Protein AF-A0A949XXA5-F1 (afdb_monomer_lite)

Structure (mmCIF, N/CA/C/O backbone):
data_AF-A0A949XXA5-F1
#
_entry.id   AF-A0A949XXA5-F1
#
loop_
_atom_site.group_PDB
_atom_site.id
_atom_site.type_symbol
_atom_site.label_atom_id
_atom_site.label_alt_id
_atom_site.label_comp_id
_atom_site.label_asym_id
_atom_site.label_entity_id
_atom_site.label_seq_id
_atom_site.pdbx_PDB_ins_code
_atom_site.Cartn_x
_atom_site.Cartn_y
_atom_site.Cartn_z
_atom_site.occupancy
_atom_site.B_iso_or_equiv
_atom_site.auth_seq_id
_atom_site.auth_comp_id
_atom_site.auth_asym_id
_atom_site.auth_atom_id
_atom_site.pdbx_PDB_model_num
ATOM 1 N N . MET A 1 1 ? 1.323 -79.567 -10.092 1.00 37.69 1 MET A N 1
ATOM 2 C CA . MET A 1 1 ? 2.453 -79.121 -10.940 1.00 37.69 1 MET A CA 1
ATOM 3 C C . MET A 1 1 ? 1.909 -78.049 -11.880 1.00 37.69 1 MET A C 1
ATOM 5 O O . MET A 1 1 ? 0.849 -78.269 -12.444 1.00 37.69 1 MET A O 1
ATOM 9 N N . ALA A 1 2 ? 2.522 -76.863 -11.880 1.00 40.25 2 ALA A N 1
ATOM 10 C CA . ALA A 1 2 ? 1.937 -75.552 -12.213 1.00 40.25 2 ALA A CA 1
ATOM 11 C C . ALA A 1 2 ? 1.087 -75.448 -13.509 1.00 40.25 2 ALA A C 1
ATOM 13 O O . ALA A 1 2 ? 1.455 -76.047 -14.522 1.00 40.25 2 ALA A O 1
ATOM 14 N N . PRO A 1 3 ? 0.003 -74.639 -13.524 1.00 45.22 3 PRO A N 1
ATOM 15 C CA . PRO A 1 3 ? -0.732 -74.326 -14.746 1.00 45.22 3 PRO A CA 1
ATOM 16 C C . PRO A 1 3 ? 0.009 -73.278 -15.595 1.00 45.22 3 PRO A C 1
ATOM 18 O O . PRO A 1 3 ? 0.574 -72.310 -15.087 1.00 45.22 3 PRO A O 1
ATOM 21 N N . ARG A 1 4 ? 0.006 -73.497 -16.913 1.00 43.53 4 ARG A N 1
ATOM 22 C CA . ARG A 1 4 ? 0.594 -72.619 -17.936 1.00 43.53 4 ARG A CA 1
ATOM 23 C C . ARG A 1 4 ? -0.261 -71.354 -18.147 1.00 43.53 4 ARG A C 1
ATOM 25 O O . ARG A 1 4 ? -1.485 -71.467 -18.132 1.00 43.53 4 ARG A O 1
ATOM 32 N N . PRO A 1 5 ? 0.344 -70.181 -18.413 1.00 44.66 5 PRO A N 1
ATOM 33 C CA . PRO A 1 5 ? -0.388 -68.938 -18.650 1.00 44.66 5 PRO A CA 1
ATOM 34 C C . PRO A 1 5 ? -0.985 -68.866 -20.065 1.00 44.66 5 PRO A C 1
ATOM 36 O O . PRO A 1 5 ? -0.322 -69.172 -21.061 1.00 44.66 5 PRO A O 1
ATOM 39 N N . GLY A 1 6 ? -2.245 -68.428 -20.139 1.00 39.22 6 GLY A N 1
ATOM 40 C CA . GLY A 1 6 ? -2.950 -68.095 -21.376 1.00 39.22 6 GLY A CA 1
ATOM 41 C C . GLY A 1 6 ? -2.380 -66.835 -22.033 1.00 39.22 6 GLY A C 1
ATOM 42 O O . GLY A 1 6 ? -2.044 -65.862 -21.362 1.00 39.22 6 GLY A O 1
ATOM 43 N N . ARG A 1 7 ? -2.253 -66.863 -23.362 1.00 38.94 7 ARG A N 1
ATOM 44 C CA . ARG A 1 7 ? -1.812 -65.727 -24.177 1.00 38.94 7 ARG A CA 1
ATOM 45 C C . ARG A 1 7 ? -3.022 -64.863 -24.547 1.00 38.94 7 ARG A C 1
ATOM 47 O O . ARG A 1 7 ? -3.914 -65.340 -25.242 1.00 38.94 7 ARG A O 1
ATOM 54 N N . CYS A 1 8 ? -3.018 -63.598 -24.129 1.00 35.81 8 CYS A N 1
ATOM 55 C CA . CYS A 1 8 ? -3.873 -62.551 -24.690 1.00 35.81 8 CYS A CA 1
ATOM 56 C C . CYS A 1 8 ? -3.365 -62.177 -26.090 1.00 35.81 8 CYS A C 1
ATOM 58 O O . CYS A 1 8 ? -2.207 -61.791 -26.247 1.00 35.81 8 CYS A O 1
ATOM 60 N N . ALA A 1 9 ? -4.220 -62.287 -27.106 1.00 37.62 9 ALA A N 1
ATOM 61 C CA . ALA A 1 9 ? -3.950 -61.759 -28.438 1.00 37.62 9 ALA A CA 1
ATOM 62 C C . ALA A 1 9 ? -4.297 -60.261 -28.472 1.00 37.62 9 ALA A C 1
ATOM 64 O O . ALA A 1 9 ? -5.441 -59.875 -28.239 1.00 37.62 9 ALA A O 1
ATOM 65 N N . ALA A 1 10 ? -3.299 -59.424 -28.755 1.00 36.69 10 ALA A N 1
ATOM 66 C CA . ALA A 1 10 ? -3.464 -58.000 -29.007 1.00 36.69 10 ALA A CA 1
ATOM 67 C C . ALA A 1 10 ? -4.079 -57.788 -30.402 1.00 36.69 10 ALA A C 1
ATOM 69 O O . ALA A 1 10 ? -3.448 -58.073 -31.420 1.00 36.69 10 ALA A O 1
ATOM 70 N N . GLY A 1 11 ? -5.315 -57.292 -30.453 1.00 32.59 11 GLY A N 1
ATOM 71 C CA . GLY A 1 11 ? -5.937 -56.806 -31.682 1.00 32.59 11 GLY A CA 1
ATOM 72 C C . GLY A 1 11 ? -5.532 -55.356 -31.935 1.00 32.59 11 GLY A C 1
ATOM 73 O O . GLY A 1 11 ? -6.043 -54.450 -31.285 1.00 32.59 11 GLY A O 1
ATOM 74 N N . ALA A 1 12 ? -4.620 -55.127 -32.879 1.00 40.88 12 ALA A N 1
ATOM 75 C CA . ALA A 1 12 ? -4.320 -53.792 -33.384 1.00 40.88 12 ALA A CA 1
ATOM 76 C C . ALA A 1 12 ? -5.498 -53.294 -34.241 1.00 40.88 12 ALA A C 1
ATOM 78 O O . ALA A 1 12 ? -5.690 -53.738 -35.376 1.00 40.88 12 ALA A O 1
ATOM 79 N N . ALA A 1 13 ? -6.305 -52.382 -33.696 1.00 44.91 13 ALA A N 1
ATOM 80 C CA . ALA A 1 13 ? -7.345 -51.694 -34.450 1.00 44.91 13 ALA A CA 1
ATOM 81 C C . ALA A 1 13 ? -6.698 -50.692 -35.421 1.00 44.91 13 ALA A C 1
ATOM 83 O O . ALA A 1 13 ? -5.997 -49.767 -35.015 1.00 44.91 13 ALA A O 1
ATOM 84 N N . ARG A 1 14 ? -6.920 -50.887 -36.723 1.00 45.50 14 ARG A N 1
ATOM 85 C CA . ARG A 1 14 ? -6.467 -49.970 -37.776 1.00 45.50 14 ARG A CA 1
ATOM 86 C C . ARG A 1 14 ? -7.360 -48.726 -37.765 1.00 45.50 14 ARG A C 1
ATOM 88 O O . ARG A 1 14 ? -8.529 -48.817 -38.134 1.00 45.50 14 ARG A O 1
ATOM 95 N N . LEU A 1 15 ? -6.827 -47.573 -37.355 1.00 44.59 15 LEU A N 1
ATOM 96 C CA . LEU A 1 15 ? -7.523 -46.294 -37.521 1.00 44.59 15 LEU A CA 1
ATOM 97 C C . LEU A 1 15 ? -7.546 -45.898 -39.006 1.00 44.59 15 LEU A C 1
ATOM 99 O O . LEU A 1 15 ? -6.521 -45.886 -39.685 1.00 44.59 15 LEU A O 1
ATOM 103 N N . SER A 1 16 ? -8.738 -45.577 -39.505 1.00 47.75 16 SER A N 1
ATOM 104 C CA . SER A 1 16 ? -8.969 -45.067 -40.857 1.00 47.75 16 SER A CA 1
ATOM 105 C C . SER A 1 16 ? -8.421 -43.643 -41.005 1.00 47.75 16 SER A C 1
ATOM 107 O O . SER A 1 16 ? -8.601 -42.806 -40.122 1.00 47.75 16 SER A O 1
ATOM 109 N N . ALA A 1 17 ? -7.806 -43.335 -42.152 1.00 48.84 17 ALA A N 1
ATOM 110 C CA . ALA A 1 17 ? -7.215 -42.025 -42.455 1.00 48.84 17 ALA A CA 1
ATOM 111 C C . ALA A 1 17 ? -8.211 -40.849 -42.346 1.00 48.84 17 ALA A C 1
ATOM 113 O O . ALA A 1 17 ? -7.810 -39.709 -42.124 1.00 48.84 17 ALA A O 1
ATOM 114 N N . LYS A 1 18 ? -9.520 -41.123 -42.442 1.00 39.78 18 LYS A N 1
ATOM 115 C CA . LYS A 1 18 ? -10.576 -40.110 -42.297 1.00 39.78 18 LYS A CA 1
ATOM 116 C C . LYS A 1 18 ? -10.778 -39.650 -40.847 1.00 39.78 18 LYS A C 1
ATOM 118 O O . LYS A 1 18 ? -11.188 -38.516 -40.631 1.00 39.78 18 LYS A O 1
ATOM 123 N N . THR A 1 19 ? -10.452 -40.486 -39.859 1.00 43.41 19 THR A N 1
ATOM 124 C CA . THR A 1 19 ? -10.575 -40.147 -38.431 1.00 43.41 19 THR A CA 1
ATOM 125 C C . THR A 1 19 ? -9.374 -39.344 -37.919 1.00 43.41 19 THR A C 1
ATOM 127 O O . THR A 1 19 ? -9.519 -38.562 -36.986 1.00 43.41 19 THR A O 1
ATOM 130 N N . ALA A 1 20 ? -8.205 -39.471 -38.559 1.00 41.88 20 ALA A N 1
ATOM 131 C CA . ALA A 1 20 ? -7.006 -38.703 -38.210 1.00 41.88 20 ALA A CA 1
ATOM 132 C C . ALA A 1 20 ? -7.129 -37.210 -38.578 1.00 41.88 20 ALA A C 1
ATOM 134 O O . ALA A 1 20 ? -6.687 -36.346 -37.823 1.00 41.88 20 ALA A O 1
ATOM 135 N N . ALA A 1 21 ? -7.786 -36.896 -39.699 1.00 43.03 21 ALA A N 1
ATOM 136 C CA . ALA A 1 21 ? -7.970 -35.515 -40.150 1.00 43.03 21 ALA A CA 1
ATOM 137 C C . ALA A 1 21 ? -8.904 -34.702 -39.232 1.00 43.03 21 ALA A C 1
ATOM 139 O O . ALA A 1 21 ? -8.662 -33.520 -39.005 1.00 43.03 21 ALA A O 1
ATOM 140 N N . ALA A 1 22 ? -9.932 -35.333 -38.654 1.00 41.72 22 ALA A N 1
ATOM 141 C CA . ALA A 1 22 ? -10.870 -34.663 -37.750 1.00 41.72 22 ALA A CA 1
ATOM 142 C C . ALA A 1 22 ? -10.249 -34.323 -36.380 1.00 41.72 22 ALA A C 1
ATOM 144 O O . ALA A 1 22 ? -10.584 -33.297 -35.795 1.00 41.72 22 ALA A O 1
ATOM 145 N N . VAL A 1 23 ? -9.306 -35.137 -35.891 1.00 47.03 23 VAL A N 1
ATOM 146 C CA . VAL A 1 23 ? -8.589 -34.860 -34.633 1.00 47.03 23 VAL A CA 1
ATOM 147 C C . VAL A 1 23 ? -7.549 -33.750 -34.824 1.00 47.03 23 VAL A C 1
ATOM 149 O O . VAL A 1 23 ? -7.410 -32.889 -33.961 1.00 47.03 23 VAL A O 1
ATOM 152 N N . LEU A 1 24 ? -6.885 -33.695 -35.984 1.00 43.03 24 LEU A N 1
ATOM 153 C CA . LEU A 1 24 ? -5.942 -32.617 -36.309 1.00 43.03 24 LEU A CA 1
ATOM 154 C C . LEU A 1 24 ? -6.634 -31.261 -36.523 1.00 43.03 24 LEU A C 1
ATOM 156 O O . LEU A 1 24 ? -6.063 -30.233 -36.168 1.00 43.03 24 LEU A O 1
ATOM 160 N N . LEU A 1 25 ? -7.873 -31.242 -37.028 1.00 42.69 25 LEU A N 1
ATOM 161 C CA . LEU A 1 25 ? -8.637 -30.000 -37.193 1.00 42.69 25 LEU A CA 1
ATOM 162 C C . LEU A 1 25 ? -9.194 -29.453 -35.864 1.00 42.69 25 LEU A C 1
ATOM 164 O O . LEU A 1 25 ? -9.354 -28.244 -35.723 1.00 42.69 25 LEU A O 1
ATOM 168 N N . ALA A 1 26 ? -9.444 -30.318 -34.875 1.00 47.19 26 ALA A N 1
ATOM 169 C CA . ALA A 1 26 ? -9.893 -29.910 -33.539 1.00 47.19 26 ALA A CA 1
ATOM 170 C C . ALA A 1 26 ? -8.752 -29.363 -32.654 1.00 47.19 26 ALA A C 1
ATOM 172 O O . ALA A 1 26 ? -9.006 -28.591 -31.733 1.00 47.19 26 ALA A O 1
ATOM 173 N N . LEU A 1 27 ? -7.496 -29.709 -32.954 1.00 47.00 27 LEU A N 1
ATOM 174 C CA . LEU A 1 27 ? -6.304 -29.202 -32.257 1.00 47.00 27 LEU A CA 1
ATOM 175 C C . LEU A 1 27 ? -5.814 -27.836 -32.778 1.00 47.00 27 LEU A C 1
ATOM 177 O O . LEU A 1 27 ? -5.003 -27.192 -32.119 1.00 47.00 27 LEU A O 1
ATOM 181 N N . GLY A 1 28 ? -6.307 -27.368 -33.931 1.00 42.72 28 GLY A N 1
ATOM 182 C CA . GLY A 1 28 ? -5.837 -26.138 -34.586 1.00 42.72 28 GLY A CA 1
ATOM 183 C C . GLY A 1 28 ? -6.536 -24.833 -34.177 1.00 42.72 28 GLY A C 1
ATOM 184 O O . GLY A 1 28 ? -6.111 -23.768 -34.612 1.00 42.72 28 GLY A O 1
ATOM 185 N N . VAL A 1 29 ? -7.596 -24.880 -33.361 1.00 49.41 29 VAL A N 1
ATOM 186 C CA . VAL A 1 29 ? -8.433 -23.694 -33.056 1.00 49.41 29 VAL A CA 1
ATOM 187 C C . VAL A 1 29 ? -8.111 -23.059 -31.688 1.00 49.41 29 VAL A C 1
ATOM 189 O O . VAL A 1 29 ? -8.616 -21.991 -31.364 1.00 49.41 29 VAL A O 1
ATOM 192 N N . GLY A 1 30 ? -7.209 -23.647 -30.895 1.00 43.81 30 GLY A N 1
ATOM 193 C CA . GLY A 1 30 ? -6.858 -23.141 -29.556 1.00 43.81 30 GLY A CA 1
ATOM 194 C C . GLY A 1 30 ? -5.789 -22.039 -29.498 1.00 43.81 30 GLY A C 1
ATOM 195 O O . GLY A 1 30 ? -5.492 -21.556 -28.413 1.00 43.81 30 GLY A O 1
ATOM 196 N N . ALA A 1 31 ? -5.183 -21.641 -30.621 1.00 47.00 31 ALA A N 1
ATOM 197 C CA . ALA A 1 31 ? -3.979 -20.796 -30.624 1.00 47.00 31 ALA A CA 1
ATOM 198 C C . ALA A 1 31 ? -4.231 -19.288 -30.844 1.00 47.00 31 ALA A C 1
ATOM 200 O O . ALA A 1 31 ? -3.305 -18.568 -31.207 1.00 47.00 31 ALA A O 1
ATOM 201 N N . GLN A 1 32 ? -5.461 -18.791 -30.657 1.00 45.44 32 GLN A N 1
ATOM 202 C CA . GLN A 1 32 ? -5.798 -17.372 -30.885 1.00 45.44 32 GLN A CA 1
ATOM 203 C C . GLN A 1 32 ? -6.535 -16.692 -29.721 1.00 45.44 32 GLN A C 1
ATOM 205 O O . GLN A 1 32 ? -7.405 -15.852 -29.925 1.00 45.44 32 GLN A O 1
ATOM 210 N N . SER A 1 33 ? -6.159 -16.999 -28.482 1.00 44.16 33 SER A N 1
ATOM 211 C CA . SER A 1 33 ? -6.544 -16.195 -27.313 1.00 44.16 33 SER A CA 1
ATOM 212 C C .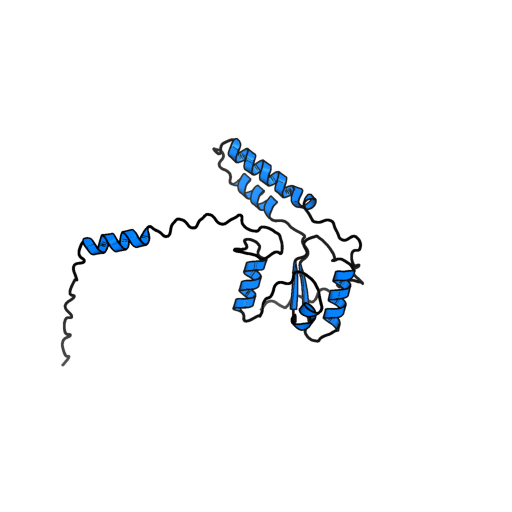 SER A 1 33 ? -5.293 -15.688 -26.596 1.00 44.16 33 SER A C 1
ATOM 214 O O . SER A 1 33 ? -4.992 -16.105 -25.485 1.00 44.16 33 SER A O 1
ATOM 216 N N . GLY A 1 34 ? -4.523 -14.842 -27.286 1.00 39.78 34 GLY A N 1
ATOM 217 C CA . GLY A 1 34 ? -3.304 -14.205 -26.768 1.00 39.78 34 GLY A CA 1
ATOM 218 C C . GLY A 1 34 ? -3.320 -12.674 -26.837 1.00 39.78 34 GLY A C 1
ATOM 219 O O . GLY A 1 34 ? -2.285 -12.049 -26.647 1.00 39.78 34 GLY A O 1
ATOM 220 N N . CYS A 1 35 ? -4.471 -12.056 -27.115 1.00 45.44 35 CYS A N 1
ATOM 221 C CA . CYS A 1 35 ? -4.672 -10.623 -26.900 1.00 45.44 35 CYS A CA 1
ATOM 222 C C . CYS A 1 35 ? -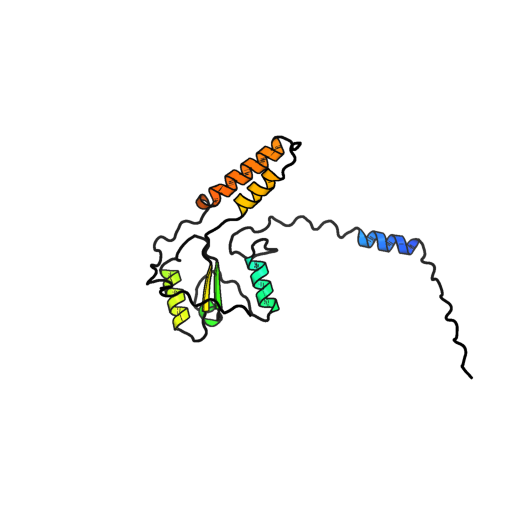5.370 -10.429 -25.555 1.00 45.44 35 CYS A C 1
ATOM 224 O O . CYS A 1 35 ? -6.580 -10.205 -25.510 1.00 45.44 35 CYS A O 1
ATOM 226 N N . SER A 1 36 ? -4.618 -10.533 -24.459 1.00 44.28 36 SER A N 1
ATOM 227 C CA . SER A 1 36 ? -5.098 -9.963 -23.202 1.00 44.28 36 SER A CA 1
ATOM 228 C C . SER A 1 36 ? -5.062 -8.436 -23.338 1.00 44.28 36 SER A C 1
ATOM 230 O O . SER A 1 36 ? -4.033 -7.892 -23.751 1.00 44.28 36 SER A O 1
ATOM 232 N N . PRO A 1 37 ? -6.165 -7.720 -23.049 1.00 40.66 37 PRO A N 1
ATOM 233 C CA . PRO A 1 37 ? -6.103 -6.275 -22.868 1.00 40.66 37 PRO A CA 1
ATOM 234 C C . PRO A 1 37 ? -5.088 -5.996 -21.755 1.00 40.66 37 PRO A C 1
ATOM 236 O O . PRO A 1 37 ? -5.011 -6.782 -20.812 1.00 40.66 37 PRO A O 1
ATOM 239 N N . GLY A 1 38 ? -4.278 -4.946 -21.934 1.00 43.28 38 GLY A N 1
ATOM 240 C CA . GLY A 1 38 ? -3.094 -4.630 -21.130 1.00 43.28 38 GLY A CA 1
ATOM 241 C C . GLY A 1 38 ? -3.201 -5.069 -19.673 1.00 43.28 38 GLY A C 1
ATOM 242 O O . GLY A 1 38 ? -4.198 -4.795 -19.007 1.00 43.28 38 GLY A O 1
ATOM 243 N N . VAL A 1 39 ? -2.181 -5.792 -19.213 1.00 39.16 39 VAL A N 1
ATOM 244 C CA . VAL A 1 39 ? -2.121 -6.288 -17.841 1.00 39.16 39 VAL A CA 1
ATOM 245 C C . VAL A 1 39 ? -2.309 -5.109 -16.890 1.00 39.16 39 VAL A C 1
ATOM 247 O O . VAL A 1 39 ? -1.623 -4.097 -17.003 1.00 39.16 39 VAL A O 1
ATOM 250 N N . GLU A 1 40 ? -3.264 -5.234 -15.975 1.00 41.00 40 GLU A N 1
ATOM 251 C CA . GLU A 1 40 ? -3.520 -4.238 -14.940 1.00 41.00 40 GLU A CA 1
ATOM 252 C C . GLU A 1 40 ? -2.300 -4.189 -14.012 1.00 41.00 40 GLU A C 1
ATOM 254 O O . GLU A 1 40 ? -2.103 -5.092 -13.202 1.00 41.00 40 GLU A O 1
ATOM 259 N N . THR A 1 41 ? -1.463 -3.160 -14.145 1.00 49.84 41 THR A N 1
ATOM 260 C CA . THR A 1 41 ? -0.239 -2.949 -13.348 1.00 49.84 41 THR A CA 1
ATOM 261 C C . THR A 1 41 ? -0.462 -2.017 -12.157 1.00 49.84 41 THR A C 1
ATOM 263 O O . THR A 1 41 ? 0.482 -1.699 -11.433 1.00 49.84 41 THR A O 1
ATOM 266 N N . THR A 1 42 ? -1.703 -1.571 -11.909 1.00 53.06 42 THR A N 1
ATOM 267 C CA . THR A 1 42 ? -1.982 -0.680 -10.778 1.00 53.06 42 THR A CA 1
ATOM 268 C C . THR A 1 42 ? -1.652 -1.371 -9.459 1.00 53.06 42 THR A C 1
ATOM 270 O O . THR A 1 42 ? -2.332 -2.305 -9.020 1.00 53.06 42 THR A O 1
ATOM 273 N N . TYR A 1 43 ? -0.619 -0.855 -8.794 1.00 55.88 43 TYR A N 1
ATOM 274 C CA . TYR A 1 43 ? -0.158 -1.331 -7.499 1.00 55.88 43 TYR A CA 1
ATOM 275 C C . TYR A 1 43 ? -1.314 -1.482 -6.501 1.00 55.88 43 TYR A C 1
ATOM 277 O O . TYR A 1 43 ? -2.119 -0.570 -6.296 1.00 55.88 43 TYR A O 1
ATOM 285 N N . GLY A 1 44 ? -1.394 -2.647 -5.857 1.00 52.88 44 GLY A N 1
ATOM 286 C CA . GLY A 1 44 ? -2.407 -2.925 -4.838 1.00 52.88 44 GLY A CA 1
ATOM 287 C C . GLY A 1 44 ? -3.822 -3.186 -5.373 1.00 52.88 44 GLY A C 1
ATOM 288 O O . GLY A 1 44 ? -4.715 -3.482 -4.578 1.00 52.88 44 GLY A O 1
ATOM 289 N N . PHE A 1 45 ? -4.051 -3.116 -6.687 1.00 48.22 45 PHE A N 1
ATOM 290 C CA . PHE A 1 45 ? -5.356 -3.365 -7.296 1.00 48.22 45 PHE A CA 1
ATOM 291 C C . PHE A 1 45 ? -5.478 -4.811 -7.793 1.00 48.22 45 PHE A C 1
ATOM 293 O O . PHE A 1 45 ? -4.503 -5.416 -8.228 1.00 48.22 45 PHE A O 1
ATOM 300 N N . SER A 1 46 ? -6.689 -5.372 -7.736 1.00 49.75 46 SER A N 1
ATOM 301 C CA . SER A 1 46 ? -6.998 -6.692 -8.298 1.00 49.75 46 SER A CA 1
ATOM 302 C C . SER A 1 46 ? -8.274 -6.634 -9.144 1.00 49.75 46 SER A C 1
ATOM 304 O O . SER A 1 46 ? -9.395 -6.672 -8.638 1.00 49.75 46 SER A O 1
ATOM 306 N N . ARG A 1 47 ? -8.100 -6.544 -10.465 1.00 42.78 47 ARG A N 1
ATOM 307 C CA . ARG A 1 47 ? -9.079 -6.957 -11.482 1.00 42.78 47 ARG A CA 1
ATOM 308 C C . ARG A 1 47 ? -8.299 -7.651 -12.603 1.00 42.78 47 ARG A C 1
ATOM 310 O O . ARG A 1 47 ? -7.444 -7.019 -13.205 1.00 42.78 47 ARG A O 1
ATOM 317 N N . GLY A 1 48 ? -8.606 -8.919 -12.885 1.00 46.25 48 GLY A N 1
ATOM 318 C CA . GLY A 1 48 ? -7.990 -9.690 -13.980 1.00 46.25 48 GLY A CA 1
ATOM 319 C C . GLY A 1 48 ? -6.803 -10.574 -13.574 1.00 46.25 48 GLY A C 1
ATOM 320 O O . GLY A 1 48 ? -6.542 -10.766 -12.385 1.00 46.25 48 GLY A O 1
ATOM 321 N N . GLU A 1 49 ? -6.117 -11.137 -14.579 1.00 39.44 49 GLU A N 1
ATOM 322 C CA . GLU A 1 49 ? -4.850 -11.873 -14.439 1.00 39.44 49 GLU A CA 1
ATOM 323 C C . GLU A 1 49 ? -3.764 -10.900 -13.971 1.00 39.44 49 GLU A C 1
ATOM 325 O O . GLU A 1 49 ? -3.101 -10.213 -14.743 1.00 39.44 49 GLU A O 1
ATOM 330 N N . SER A 1 50 ? -3.677 -10.758 -12.656 1.00 43.34 50 SER A N 1
ATOM 331 C CA . SER A 1 50 ? -2.824 -9.785 -12.000 1.00 43.34 50 SER A CA 1
ATOM 332 C C . SER A 1 50 ? -1.373 -10.260 -12.031 1.00 43.34 50 SER A C 1
ATOM 334 O O . SER A 1 50 ? -1.015 -11.175 -11.292 1.00 43.34 50 SER A O 1
ATOM 336 N N . ILE A 1 51 ? -0.523 -9.595 -12.820 1.00 49.28 51 ILE A N 1
ATOM 337 C CA . ILE A 1 51 ? 0.935 -9.631 -12.598 1.00 49.28 51 ILE A CA 1
ATOM 338 C C . ILE A 1 51 ? 1.289 -8.921 -11.272 1.00 49.28 51 ILE A C 1
ATOM 340 O O . ILE A 1 51 ? 2.359 -9.143 -10.712 1.00 49.28 51 ILE A O 1
ATOM 344 N N . ASN A 1 52 ? 0.360 -8.154 -10.681 1.00 61.38 52 ASN A N 1
ATOM 345 C CA . ASN A 1 52 ? 0.535 -7.599 -9.338 1.00 61.38 52 ASN A CA 1
ATOM 346 C C . ASN A 1 52 ? 0.346 -8.707 -8.290 1.00 61.38 52 ASN A C 1
ATOM 348 O O . ASN A 1 52 ? -0.689 -9.380 -8.247 1.00 61.38 52 ASN A O 1
ATOM 352 N N . GLY A 1 53 ? 1.327 -8.884 -7.403 1.00 67.38 53 GLY A N 1
ATOM 353 C CA . GLY A 1 53 ? 1.364 -9.978 -6.421 1.00 67.38 53 GLY A CA 1
ATOM 354 C C . GLY A 1 53 ? 0.162 -10.074 -5.464 1.00 67.38 53 GLY A C 1
ATOM 355 O O . GLY A 1 53 ? -0.022 -11.103 -4.817 1.00 67.38 53 GLY A O 1
ATOM 356 N N . THR A 1 54 ? -0.700 -9.056 -5.393 1.00 79.50 54 THR A N 1
ATOM 357 C CA . THR A 1 54 ? -1.902 -9.045 -4.542 1.00 79.50 54 THR A CA 1
ATOM 358 C C . THR A 1 54 ? -2.967 -10.050 -4.983 1.00 79.50 54 THR A C 1
ATOM 360 O O . THR A 1 54 ? -3.624 -10.647 -4.132 1.00 79.50 54 THR A O 1
ATOM 363 N N . GLY A 1 55 ? -3.124 -10.282 -6.291 1.00 80.94 55 GLY A N 1
ATOM 364 C CA . GLY A 1 55 ? -4.057 -11.281 -6.819 1.00 80.94 55 GLY A CA 1
ATOM 365 C C . GLY A 1 55 ? -3.626 -12.703 -6.460 1.00 80.94 55 GLY A C 1
ATOM 366 O O . GLY A 1 55 ? -4.408 -13.463 -5.891 1.00 80.94 55 GLY A O 1
ATOM 367 N N . ALA A 1 56 ? -2.352 -13.027 -6.702 1.00 85.06 56 ALA A N 1
ATOM 368 C CA . ALA A 1 56 ? -1.763 -14.307 -6.310 1.00 85.06 56 ALA A CA 1
ATOM 369 C C . ALA A 1 56 ? -1.830 -14.529 -4.789 1.00 85.06 56 ALA A C 1
ATOM 371 O O . ALA A 1 56 ? -2.160 -15.624 -4.334 1.00 85.06 56 ALA A O 1
ATOM 372 N N . PHE A 1 57 ? -1.588 -13.482 -3.995 1.00 87.12 57 PHE A N 1
ATOM 373 C CA . PHE A 1 57 ? -1.748 -13.525 -2.542 1.00 87.12 57 PHE A CA 1
ATOM 374 C C . PHE A 1 57 ? -3.198 -13.811 -2.118 1.00 87.12 57 PHE A C 1
ATOM 376 O O . PHE A 1 57 ? -3.432 -14.653 -1.252 1.00 87.12 57 PHE A O 1
ATOM 383 N N . ALA A 1 58 ? -4.187 -13.174 -2.752 1.00 89.88 58 ALA A N 1
ATOM 384 C CA . ALA A 1 58 ? -5.598 -13.437 -2.477 1.00 89.88 58 ALA A CA 1
ATOM 385 C C . ALA A 1 58 ? -5.993 -14.887 -2.807 1.00 89.88 58 ALA A C 1
ATOM 387 O O . ALA A 1 58 ? -6.671 -15.530 -2.005 1.00 89.88 58 ALA A O 1
ATOM 388 N N . GLU A 1 59 ? -5.537 -15.425 -3.941 1.00 90.25 59 GLU A N 1
ATOM 389 C CA . GLU A 1 59 ? -5.768 -16.829 -4.312 1.00 90.25 59 GLU A CA 1
ATOM 390 C C . GLU A 1 59 ? -5.110 -17.801 -3.331 1.00 90.25 59 GLU A C 1
ATOM 392 O O . GLU A 1 59 ? -5.724 -18.780 -2.911 1.00 90.25 59 GLU A O 1
ATOM 397 N N . LEU A 1 60 ? -3.892 -17.497 -2.883 1.00 92.62 60 LEU A N 1
ATOM 398 C CA . LEU A 1 60 ? -3.181 -18.286 -1.882 1.00 92.62 60 LEU A CA 1
ATOM 399 C C . LEU A 1 60 ? -3.950 -18.370 -0.549 1.00 92.62 60 LEU A C 1
ATOM 401 O O . LEU A 1 60 ? -3.961 -19.422 0.098 1.00 92.62 60 LEU A O 1
ATOM 405 N N . LEU A 1 61 ? -4.583 -17.273 -0.127 1.00 93.56 61 LEU A N 1
ATOM 406 C CA . LEU A 1 61 ? -5.428 -17.237 1.069 1.00 93.56 61 LEU A CA 1
ATOM 407 C C . LEU A 1 61 ? -6.740 -18.008 0.860 1.00 93.56 61 LEU A C 1
ATOM 409 O O . LEU A 1 61 ? -7.133 -18.793 1.725 1.00 93.56 61 LEU A O 1
ATOM 413 N N . ARG A 1 62 ? -7.386 -17.851 -0.303 1.00 94.12 62 ARG A N 1
ATOM 414 C CA . ARG A 1 62 ? -8.595 -18.613 -0.666 1.00 94.12 62 ARG A CA 1
ATOM 415 C C . ARG A 1 62 ? -8.332 -20.114 -0.695 1.00 94.12 62 ARG A C 1
ATOM 417 O O . ARG A 1 62 ? -9.117 -20.880 -0.143 1.00 94.12 62 ARG A O 1
ATOM 424 N N . ALA A 1 63 ? -7.201 -20.535 -1.257 1.00 94.88 63 ALA A N 1
ATOM 425 C CA . ALA A 1 63 ? -6.782 -21.934 -1.302 1.00 94.88 63 ALA A CA 1
ATOM 426 C C . ALA A 1 63 ? -6.572 -22.548 0.096 1.00 94.88 63 ALA A C 1
ATOM 428 O O . ALA A 1 63 ? -6.683 -23.761 0.257 1.00 94.88 63 ALA A O 1
ATOM 429 N N . ARG A 1 64 ? -6.312 -21.721 1.119 1.00 96.81 64 ARG A N 1
ATOM 430 C CA . ARG A 1 64 ? -6.248 -22.135 2.531 1.00 96.81 64 ARG A CA 1
ATOM 431 C C . ARG A 1 64 ? -7.599 -22.102 3.256 1.00 96.81 64 ARG A C 1
ATOM 433 O O . ARG A 1 64 ? -7.649 -22.393 4.446 1.00 96.81 64 ARG A O 1
ATOM 440 N N . GLY A 1 65 ? -8.687 -21.786 2.556 1.00 96.69 65 GLY A N 1
ATOM 441 C CA . GLY A 1 65 ? -10.046 -21.772 3.101 1.00 96.69 65 GLY A CA 1
ATOM 442 C C . GLY A 1 65 ? -10.504 -20.423 3.661 1.00 96.69 65 GLY A C 1
ATOM 443 O O . GLY A 1 65 ? -11.568 -20.362 4.273 1.00 96.69 65 GLY A O 1
ATOM 444 N N . HIS A 1 66 ? -9.749 -19.338 3.457 1.00 95.88 66 HIS A N 1
ATOM 445 C CA . HIS A 1 66 ? -10.170 -18.004 3.890 1.00 95.88 66 HIS A CA 1
ATOM 446 C C . HIS A 1 66 ? -11.146 -17.357 2.897 1.00 95.88 66 HIS A C 1
ATOM 448 O O . HIS A 1 66 ? -11.016 -17.498 1.679 1.00 95.88 66 HIS A O 1
ATOM 454 N N . ILE A 1 67 ? -12.094 -16.572 3.414 1.00 95.31 67 ILE A N 1
ATOM 455 C CA . ILE A 1 67 ? -12.971 -15.729 2.594 1.00 95.31 67 ILE A CA 1
ATOM 456 C C . ILE A 1 67 ? -12.237 -14.417 2.312 1.00 95.31 67 ILE A C 1
ATOM 458 O O . ILE A 1 67 ? -12.017 -13.617 3.214 1.00 95.31 67 ILE A O 1
ATOM 462 N N . VAL A 1 68 ? -11.869 -14.182 1.051 1.00 94.25 68 VAL A N 1
ATOM 463 C CA . VAL A 1 68 ? -11.126 -12.976 0.649 1.00 94.25 68 VAL A CA 1
ATOM 464 C C . VAL A 1 68 ? -11.986 -12.089 -0.240 1.00 94.25 68 VAL A C 1
ATOM 466 O O . VAL A 1 68 ? -12.347 -12.478 -1.358 1.00 94.25 68 VAL A O 1
ATOM 469 N N . ARG A 1 69 ? -12.264 -10.873 0.237 1.00 91.62 69 ARG A N 1
ATOM 470 C CA . ARG A 1 69 ? -13.017 -9.827 -0.469 1.00 91.62 69 ARG A CA 1
ATOM 471 C C . ARG A 1 69 ? -12.152 -8.574 -0.598 1.00 91.62 69 ARG A C 1
ATOM 473 O O . ARG A 1 69 ? -11.460 -8.205 0.345 1.00 91.62 69 ARG A O 1
ATOM 480 N N . SER A 1 70 ? -12.226 -7.905 -1.746 1.00 89.44 70 SER A N 1
ATOM 481 C CA . SER A 1 70 ? -11.583 -6.601 -1.943 1.00 89.44 70 SER A CA 1
ATOM 482 C C . SER A 1 70 ? -12.553 -5.486 -1.553 1.00 89.44 70 SER A C 1
ATOM 484 O O . SER A 1 70 ? -13.720 -5.516 -1.947 1.00 89.44 70 SER A O 1
ATOM 486 N N . ALA A 1 71 ? -12.067 -4.492 -0.812 1.00 88.25 71 ALA A N 1
ATOM 487 C CA . ALA A 1 71 ? -12.823 -3.302 -0.437 1.00 88.25 71 ALA A CA 1
ATOM 488 C C . ALA A 1 71 ? -12.142 -2.043 -0.987 1.00 88.25 71 ALA A C 1
ATOM 490 O O . ALA A 1 71 ? -10.927 -1.893 -0.891 1.00 88.25 71 ALA A O 1
ATOM 491 N N . TYR A 1 72 ? -12.934 -1.127 -1.549 1.00 83.31 72 TYR A N 1
ATOM 492 C CA . TYR A 1 72 ? -12.438 0.150 -2.085 1.00 83.31 72 TYR A CA 1
ATOM 493 C C . TYR A 1 72 ? -12.596 1.323 -1.116 1.00 83.31 72 TYR A C 1
ATOM 495 O O . TYR A 1 72 ? -12.016 2.384 -1.329 1.00 83.31 72 TYR A O 1
ATOM 503 N N . ARG A 1 73 ? -13.429 1.165 -0.085 1.00 86.06 73 ARG A N 1
ATOM 504 C CA . ARG A 1 73 ? -13.718 2.190 0.919 1.00 86.06 73 ARG A CA 1
ATOM 505 C C . ARG A 1 73 ? -13.834 1.538 2.284 1.00 86.06 73 ARG A C 1
ATOM 507 O O . ARG A 1 73 ? -14.356 0.433 2.389 1.00 86.06 73 ARG A O 1
ATOM 514 N N . LEU A 1 74 ? -13.396 2.267 3.299 1.00 91.12 74 LEU A N 1
ATOM 515 C CA . LEU A 1 74 ? -13.568 1.910 4.698 1.00 91.12 74 LEU A CA 1
ATOM 516 C C . LEU A 1 74 ? -14.935 2.423 5.165 1.00 91.12 74 LEU A C 1
ATOM 518 O O . LEU A 1 74 ? -15.171 3.630 5.209 1.00 91.12 74 LEU A O 1
ATOM 522 N N . ASN A 1 75 ? -15.870 1.510 5.421 1.00 91.12 75 ASN A N 1
ATOM 523 C CA . ASN A 1 75 ? -17.245 1.812 5.819 1.00 91.12 75 ASN A CA 1
ATOM 524 C C . ASN A 1 75 ? -17.762 0.760 6.816 1.00 91.12 75 ASN A C 1
ATOM 526 O O . ASN A 1 75 ? -17.087 -0.236 7.079 1.00 91.12 75 ASN A O 1
ATOM 530 N N . ASP A 1 76 ? -18.962 0.968 7.354 1.00 90.31 76 ASP A N 1
ATOM 531 C CA . ASP A 1 76 ? -19.549 0.059 8.350 1.00 90.31 76 ASP A CA 1
ATOM 532 C C . ASP A 1 76 ? -19.821 -1.345 7.796 1.00 90.31 76 ASP A C 1
ATOM 534 O O . ASP A 1 76 ? -19.798 -2.317 8.545 1.00 90.31 76 ASP A O 1
ATOM 538 N N . GLU A 1 77 ? -20.002 -1.479 6.477 1.00 89.75 77 GLU A N 1
ATOM 539 C CA . GLU A 1 77 ? -20.089 -2.796 5.848 1.00 89.75 77 GLU A CA 1
ATOM 540 C C . GLU A 1 77 ? -18.778 -3.563 6.049 1.00 89.75 77 GLU A C 1
ATOM 542 O O . GLU A 1 77 ? -18.816 -4.680 6.552 1.00 89.75 77 GLU A O 1
ATOM 547 N N . VAL A 1 78 ? -17.624 -2.959 5.728 1.00 92.06 78 VAL A N 1
ATOM 548 C CA . VAL A 1 78 ? -16.303 -3.576 5.950 1.00 92.06 78 VAL A CA 1
ATOM 549 C C . VAL A 1 78 ? -16.101 -3.934 7.420 1.00 92.06 78 VAL A C 1
ATOM 551 O O . VAL A 1 78 ? -15.650 -5.043 7.701 1.00 92.06 78 VAL A O 1
ATOM 554 N N . LYS A 1 79 ? -16.495 -3.056 8.354 1.00 91.00 79 LYS A N 1
ATOM 555 C CA . LYS A 1 79 ? -16.405 -3.353 9.796 1.00 91.00 79 LYS A CA 1
ATOM 556 C C . LYS A 1 79 ? -17.167 -4.621 10.180 1.00 91.00 79 LYS A C 1
ATOM 558 O O . LYS A 1 79 ? -16.711 -5.363 11.042 1.00 91.00 79 LYS A O 1
ATOM 563 N N . GLY A 1 80 ? -18.318 -4.851 9.548 1.00 90.31 80 GLY A N 1
ATOM 564 C CA . GLY A 1 80 ? -19.216 -5.950 9.886 1.00 90.31 80 GLY A CA 1
ATOM 565 C C . GLY A 1 80 ? -18.763 -7.333 9.415 1.00 90.31 80 GLY A C 1
ATOM 566 O O . GLY A 1 80 ? -19.233 -8.320 9.972 1.00 90.31 80 GLY A O 1
ATOM 567 N N . TRP A 1 81 ? -17.893 -7.436 8.403 1.00 92.44 81 TRP A N 1
ATOM 568 C CA . TRP A 1 81 ? -17.469 -8.740 7.862 1.00 92.44 81 TRP A CA 1
ATOM 569 C C . TRP A 1 81 ? -15.964 -8.995 7.884 1.00 92.44 81 TRP A C 1
ATOM 571 O O . TRP A 1 81 ? -15.561 -10.137 7.679 1.00 92.44 81 TRP A O 1
ATOM 581 N N . ALA A 1 82 ? -15.129 -7.970 8.048 1.00 94.12 82 ALA A N 1
ATOM 582 C CA . ALA A 1 82 ? -13.686 -8.155 8.044 1.00 94.12 82 ALA A CA 1
ATOM 583 C C . ALA A 1 82 ? -13.188 -8.512 9.448 1.00 94.12 82 ALA A C 1
ATOM 585 O O . ALA A 1 82 ? -13.335 -7.717 10.375 1.00 94.12 82 ALA A O 1
ATOM 586 N N . ASP A 1 83 ? -12.535 -9.668 9.567 1.00 94.75 83 ASP A N 1
ATOM 587 C CA . ASP A 1 83 ? -11.731 -10.043 10.739 1.00 94.75 83 ASP A CA 1
ATOM 588 C C . ASP A 1 83 ? -10.271 -9.590 10.567 1.00 94.75 83 ASP A C 1
ATOM 590 O O . ASP A 1 83 ? -9.605 -9.158 11.505 1.00 94.75 83 ASP A O 1
ATOM 594 N N . VAL A 1 84 ? -9.764 -9.646 9.331 1.00 95.44 84 VAL A N 1
ATOM 595 C CA . VAL A 1 84 ? -8.402 -9.242 8.970 1.00 95.44 84 VAL A CA 1
ATOM 596 C C . VAL A 1 84 ? -8.455 -8.303 7.773 1.00 95.44 84 VAL A C 1
ATOM 598 O O . VAL A 1 84 ? -9.090 -8.612 6.764 1.00 95.44 84 VAL A O 1
ATOM 601 N N . ILE A 1 85 ? -7.753 -7.173 7.858 1.00 94.25 85 ILE A N 1
ATOM 602 C CA . ILE A 1 85 ? -7.607 -6.223 6.754 1.00 94.25 85 ILE A CA 1
ATOM 603 C C . ILE A 1 85 ? -6.141 -6.157 6.343 1.00 94.25 85 ILE A C 1
ATOM 605 O O . ILE A 1 85 ? -5.283 -5.776 7.133 1.00 94.25 85 ILE A O 1
ATOM 609 N N . VAL A 1 86 ? -5.861 -6.485 5.080 1.00 93.81 86 VAL A N 1
ATOM 610 C CA . VAL A 1 86 ? -4.545 -6.280 4.463 1.00 93.81 86 VAL A CA 1
ATOM 611 C C . VAL A 1 86 ? -4.619 -5.062 3.551 1.00 93.81 86 VAL A C 1
ATOM 613 O O . VAL A 1 86 ? -5.309 -5.078 2.530 1.00 93.81 86 VAL A O 1
ATOM 616 N N . ARG A 1 87 ? -3.915 -3.994 3.921 1.00 90.62 87 ARG A N 1
ATOM 617 C CA . ARG A 1 87 ? -3.915 -2.720 3.209 1.00 90.62 87 ARG A CA 1
ATOM 618 C C . ARG A 1 87 ? -2.604 -2.518 2.461 1.00 90.62 87 ARG A C 1
ATOM 620 O O . ARG A 1 87 ? -1.587 -2.221 3.072 1.00 90.62 87 ARG A O 1
ATOM 627 N N . PHE A 1 88 ? -2.657 -2.583 1.134 1.00 88.94 88 PHE A N 1
ATOM 628 C CA . PHE A 1 88 ? -1.569 -2.127 0.263 1.00 88.94 88 PHE A CA 1
ATOM 629 C C . PHE A 1 88 ? -1.708 -0.624 0.027 1.00 88.94 88 PHE A C 1
ATOM 631 O O . PHE A 1 88 ? -2.613 -0.190 -0.690 1.00 88.94 88 PHE A O 1
ATOM 638 N N . ALA A 1 89 ? -0.871 0.177 0.681 1.00 86.12 89 ALA A N 1
ATOM 639 C CA . ALA A 1 89 ? -0.931 1.628 0.598 1.00 86.12 89 ALA A CA 1
ATOM 640 C C . ALA A 1 89 ? -0.404 2.106 -0.761 1.00 86.12 89 ALA A C 1
ATOM 642 O O . ALA A 1 89 ? 0.684 1.710 -1.155 1.00 86.12 89 ALA A O 1
ATOM 643 N N . PRO A 1 90 ? -1.120 2.975 -1.492 1.00 81.06 90 PRO A N 1
ATOM 644 C CA . PRO A 1 90 ? -0.684 3.414 -2.818 1.00 81.06 90 PRO A CA 1
ATOM 645 C C . PRO A 1 90 ? 0.456 4.447 -2.769 1.00 81.06 90 PRO A C 1
ATOM 647 O O . PRO A 1 90 ? 1.012 4.799 -3.806 1.00 81.06 90 PRO A O 1
ATOM 650 N N . SER A 1 91 ? 0.799 4.946 -1.580 1.00 80.56 91 SER A N 1
ATOM 651 C CA . SER A 1 91 ? 1.839 5.948 -1.354 1.00 80.56 91 SER A CA 1
ATOM 652 C C . SER A 1 91 ? 2.717 5.577 -0.153 1.00 80.56 91 SER A C 1
ATOM 654 O O . SER A 1 91 ? 2.213 4.942 0.778 1.00 80.56 91 SER A O 1
ATOM 656 N N . PRO A 1 92 ? 3.993 6.003 -0.132 1.00 80.50 92 PRO A N 1
ATOM 657 C CA . PRO A 1 92 ? 4.877 5.782 1.004 1.00 80.50 92 PRO A CA 1
ATOM 658 C C . PRO A 1 92 ? 4.383 6.452 2.290 1.00 80.50 92 PRO A C 1
ATOM 660 O O . PRO A 1 92 ? 3.830 7.557 2.270 1.00 80.50 92 PRO A O 1
ATOM 663 N N . GLY A 1 93 ? 4.690 5.817 3.421 1.00 80.94 93 GLY A N 1
ATOM 664 C CA . GLY A 1 93 ? 4.478 6.376 4.753 1.00 80.94 93 GLY A CA 1
ATOM 665 C C . GLY A 1 93 ? 3.103 6.081 5.371 1.00 80.94 93 GLY A C 1
ATOM 666 O O . GLY A 1 93 ? 2.398 5.163 4.935 1.00 80.94 93 GLY A O 1
ATOM 667 N N . PRO A 1 94 ? 2.743 6.820 6.439 1.00 84.69 94 PRO A N 1
ATOM 668 C CA . PRO A 1 94 ? 1.511 6.588 7.185 1.00 84.69 94 PRO A CA 1
ATOM 669 C C . PRO A 1 94 ? 0.271 6.983 6.365 1.00 84.69 94 PRO A C 1
ATOM 671 O O . PRO A 1 94 ? 0.362 7.856 5.491 1.00 84.69 94 PRO A O 1
ATOM 674 N N . PRO A 1 95 ? -0.894 6.383 6.660 1.00 88.56 95 PRO A N 1
ATOM 675 C CA . PRO A 1 95 ? -2.143 6.722 6.001 1.00 88.56 95 PRO A CA 1
ATOM 676 C C . PRO A 1 95 ? -2.638 8.117 6.403 1.00 88.56 95 PRO A C 1
ATOM 678 O O . PRO A 1 95 ? -2.076 8.815 7.257 1.00 88.56 95 PRO A O 1
ATOM 681 N N . GLU A 1 96 ? -3.731 8.534 5.769 1.00 89.62 96 GLU A N 1
ATOM 682 C CA . GLU A 1 96 ? -4.459 9.738 6.161 1.00 89.62 96 GLU A CA 1
ATOM 683 C C . GLU A 1 96 ? -4.992 9.610 7.598 1.00 89.62 96 GLU A C 1
ATOM 685 O O . GLU A 1 96 ? -5.413 8.532 8.012 1.00 89.62 96 GLU A O 1
ATOM 690 N N . LYS A 1 97 ? -5.061 10.720 8.345 1.00 89.81 97 LYS A N 1
ATOM 691 C CA . LYS A 1 97 ? -5.600 10.746 9.719 1.00 89.81 97 LYS A CA 1
ATOM 692 C C . LYS A 1 97 ? -6.965 10.079 9.859 1.00 89.81 97 LYS A C 1
ATOM 694 O O . LYS A 1 97 ? -7.201 9.350 10.815 1.00 89.81 97 LYS A O 1
ATOM 699 N N . LYS A 1 98 ? -7.867 10.309 8.902 1.00 90.88 98 LYS A N 1
ATOM 700 C CA . LYS A 1 98 ? -9.209 9.709 8.910 1.00 90.88 98 LYS A CA 1
ATOM 701 C C . LYS A 1 98 ? -9.176 8.201 8.681 1.00 90.88 98 LYS A C 1
ATOM 703 O O . LYS A 1 98 ? -9.953 7.482 9.298 1.00 90.88 98 LYS A O 1
ATOM 708 N N . GLU A 1 99 ? -8.287 7.737 7.806 1.00 91.25 99 GLU A N 1
ATOM 709 C CA . GLU A 1 99 ? -8.067 6.309 7.568 1.00 91.25 99 GLU A CA 1
ATOM 710 C C . GLU A 1 99 ? -7.457 5.651 8.817 1.00 91.25 99 GLU A C 1
ATOM 712 O O . GLU A 1 99 ? -7.971 4.632 9.270 1.00 91.25 99 GLU A O 1
ATOM 717 N N . ALA A 1 100 ? -6.451 6.274 9.439 1.00 91.38 100 ALA A N 1
ATOM 718 C CA . ALA A 1 100 ? -5.866 5.809 10.697 1.00 91.38 100 ALA A CA 1
ATOM 719 C C . ALA A 1 100 ? -6.901 5.703 11.826 1.00 91.38 100 ALA A C 1
ATOM 721 O O . ALA A 1 100 ? -7.029 4.650 12.444 1.00 91.38 100 ALA A O 1
ATOM 722 N N . ALA A 1 101 ? -7.693 6.758 12.044 1.00 90.75 101 ALA A N 1
ATOM 723 C CA . ALA A 1 101 ? -8.745 6.765 13.056 1.00 90.75 101 ALA A CA 1
ATOM 724 C C . ALA A 1 101 ? -9.788 5.664 12.818 1.00 90.75 101 ALA A C 1
ATOM 726 O O . ALA A 1 101 ? -10.248 5.040 13.771 1.00 90.75 101 ALA A O 1
ATOM 727 N N . TRP A 1 102 ? -10.131 5.390 11.554 1.00 93.12 102 TRP A N 1
ATOM 728 C CA . TRP A 1 102 ? -11.038 4.297 11.211 1.00 93.12 102 TRP A CA 1
ATOM 729 C C . TRP A 1 102 ? -10.444 2.932 11.564 1.00 93.12 102 TRP A C 1
ATOM 731 O O . TRP A 1 102 ? -11.149 2.099 12.130 1.00 93.12 102 TRP A O 1
ATOM 741 N N . TYR A 1 103 ? -9.162 2.695 11.260 1.00 92.12 103 TYR A N 1
ATOM 742 C CA . TYR A 1 103 ? -8.502 1.442 11.630 1.00 92.12 103 TYR A CA 1
ATOM 743 C C . TYR A 1 103 ? -8.417 1.276 13.140 1.00 92.12 103 TYR A C 1
ATOM 745 O O . TYR A 1 103 ? -8.677 0.182 13.621 1.00 92.12 103 TYR A O 1
ATOM 753 N N . THR A 1 104 ? -8.096 2.338 13.881 1.00 90.00 104 THR A N 1
ATOM 754 C CA . THR A 1 104 ? -8.066 2.308 15.348 1.00 90.00 104 THR A CA 1
ATOM 755 C C . THR A 1 104 ? -9.436 1.948 15.913 1.00 90.00 104 THR A C 1
ATOM 757 O O . THR A 1 104 ? -9.533 1.002 16.687 1.00 90.00 104 THR A O 1
ATOM 760 N N . ASP A 1 105 ? -10.495 2.630 15.471 1.00 91.00 105 ASP A N 1
ATOM 761 C CA . ASP A 1 105 ? -11.874 2.333 15.874 1.00 91.00 105 ASP A CA 1
ATOM 762 C C . ASP A 1 105 ? -12.235 0.867 15.590 1.00 91.00 105 ASP A C 1
ATOM 764 O O . ASP A 1 105 ? -12.614 0.128 16.499 1.00 91.00 105 ASP A O 1
ATOM 768 N N . TRP A 1 106 ? -11.998 0.404 14.358 1.00 92.94 106 TRP A N 1
ATOM 769 C CA . TRP A 1 106 ? -12.233 -0.986 13.974 1.00 92.94 106 TRP A CA 1
ATOM 770 C C . TRP A 1 106 ? -11.397 -1.972 14.803 1.00 92.94 106 TRP A C 1
ATOM 772 O O . TRP A 1 106 ? -11.950 -2.939 15.307 1.00 92.94 106 TRP A O 1
ATOM 782 N N . LEU A 1 107 ? -10.104 -1.744 15.026 1.00 91.50 107 LEU A N 1
ATOM 783 C CA . LEU A 1 107 ? -9.267 -2.634 15.841 1.00 91.50 107 LEU A CA 1
ATOM 784 C C . LEU A 1 107 ? -9.750 -2.727 17.296 1.00 91.50 107 LEU A C 1
ATOM 786 O O . LEU A 1 107 ? -9.610 -3.780 17.910 1.00 91.50 107 LEU A O 1
ATOM 790 N N . THR A 1 108 ? -10.320 -1.650 17.844 1.00 90.00 108 THR A N 1
ATOM 791 C CA . THR A 1 108 ? -10.786 -1.607 19.241 1.00 90.00 108 THR A CA 1
ATOM 792 C C . THR A 1 108 ? -12.218 -2.099 19.452 1.00 90.00 108 THR A C 1
ATOM 794 O O . THR A 1 108 ? -12.577 -2.445 20.574 1.00 90.00 108 THR A O 1
ATOM 797 N N . ASP A 1 109 ? -13.036 -2.150 18.400 1.00 89.56 109 ASP A N 1
ATOM 798 C CA . ASP A 1 109 ? -14.463 -2.500 18.477 1.00 89.56 109 ASP A CA 1
ATOM 799 C C . ASP A 1 109 ? -14.735 -4.024 18.476 1.00 89.56 109 ASP A C 1
ATOM 801 O O . ASP A 1 109 ? -15.856 -4.456 18.727 1.00 89.56 109 ASP A O 1
ATOM 805 N N . GLY A 1 110 ? -13.727 -4.877 18.251 1.00 81.44 110 GLY A N 1
ATOM 806 C CA . GLY A 1 110 ? -13.921 -6.331 18.277 1.00 81.44 110 GLY A CA 1
ATOM 807 C C . GLY A 1 110 ? -12.660 -7.135 18.579 1.00 81.44 110 GLY A C 1
ATOM 808 O O . GLY A 1 110 ? -11.551 -6.743 18.224 1.00 81.44 110 GLY A O 1
ATOM 809 N N . GLU A 1 111 ? -12.838 -8.291 19.218 1.00 87.44 111 GLU A N 1
ATOM 810 C CA . GLU A 1 111 ? -11.745 -9.229 19.486 1.00 87.44 111 GLU A CA 1
ATOM 811 C C . GLU A 1 111 ? -11.266 -9.919 18.201 1.00 87.44 111 GLU A C 1
ATOM 813 O O . GLU A 1 111 ? -12.033 -10.145 17.267 1.00 87.44 111 GLU A O 1
ATOM 818 N N . GLY A 1 112 ? -9.978 -10.271 18.153 1.00 88.12 112 GLY A N 1
ATOM 819 C CA . GLY A 1 112 ? -9.394 -11.021 17.035 1.00 88.12 112 GLY A CA 1
ATOM 820 C C . GLY A 1 112 ? -9.184 -10.221 15.745 1.00 88.12 112 GLY A C 1
ATOM 821 O O . GLY A 1 112 ? -8.733 -10.795 14.754 1.00 88.12 112 GLY A O 1
ATOM 822 N N . ARG A 1 113 ? -9.464 -8.911 15.746 1.00 93.12 113 ARG A N 1
ATOM 823 C CA . ARG A 1 113 ? -9.252 -8.044 14.583 1.00 93.12 113 ARG A CA 1
ATOM 824 C C . ARG A 1 113 ? -7.769 -7.773 14.341 1.00 93.12 113 ARG A C 1
ATOM 826 O O . ARG A 1 113 ? -7.015 -7.481 15.267 1.00 93.12 113 ARG A O 1
ATOM 833 N N . CYS A 1 114 ? -7.348 -7.847 13.080 1.00 92.94 114 CYS A N 1
ATOM 834 C CA . CYS A 1 114 ? -5.955 -7.628 12.686 1.00 92.94 114 CYS A CA 1
ATOM 835 C C . CYS A 1 114 ? -5.839 -6.738 11.442 1.00 92.94 114 CYS A C 1
ATOM 837 O O . CYS A 1 114 ? -6.406 -7.041 10.393 1.00 92.94 114 CYS A O 1
ATOM 839 N N . ALA A 1 115 ? -5.061 -5.658 11.537 1.00 91.31 115 ALA A N 1
ATOM 840 C CA . ALA A 1 115 ? -4.699 -4.819 10.399 1.00 91.31 115 ALA A CA 1
ATOM 841 C C . ALA A 1 115 ? -3.239 -5.073 10.007 1.00 91.31 115 ALA A C 1
ATOM 843 O O . ALA A 1 115 ? -2.330 -4.887 10.814 1.00 91.31 115 ALA A O 1
ATOM 844 N N . ILE A 1 116 ? -3.017 -5.455 8.753 1.00 91.44 116 ILE A N 1
ATOM 845 C CA . ILE A 1 116 ? -1.696 -5.570 8.138 1.00 91.44 116 ILE A CA 1
ATOM 846 C C . ILE A 1 116 ? -1.562 -4.421 7.147 1.00 91.44 116 ILE A C 1
ATOM 848 O O . ILE A 1 116 ? -2.280 -4.373 6.148 1.00 91.44 116 ILE A O 1
ATOM 852 N N . TYR A 1 117 ? -0.645 -3.495 7.408 1.00 88.75 117 TYR A N 1
ATOM 853 C CA . TYR A 1 117 ? -0.388 -2.362 6.524 1.00 88.75 117 TYR A CA 1
ATOM 854 C C . TYR A 1 117 ? 0.919 -2.556 5.761 1.00 88.75 117 TYR A C 1
ATOM 856 O O . TYR A 1 117 ? 1.989 -2.673 6.353 1.00 88.75 117 TYR A O 1
ATOM 864 N N . VAL A 1 118 ? 0.821 -2.570 4.436 1.00 87.56 118 VAL A N 1
ATOM 865 C CA . VAL A 1 118 ? 1.940 -2.720 3.508 1.00 87.56 118 VAL A CA 1
ATOM 866 C C . VAL A 1 118 ? 2.184 -1.360 2.864 1.00 87.56 118 VAL A C 1
ATOM 868 O O . VAL A 1 118 ? 1.412 -0.923 2.007 1.00 87.56 118 VAL A O 1
ATOM 871 N N . ALA A 1 119 ? 3.224 -0.663 3.320 1.00 83.94 119 ALA A N 1
ATOM 872 C CA . ALA A 1 119 ? 3.619 0.623 2.756 1.00 83.94 119 ALA A CA 1
ATOM 873 C C . ALA A 1 119 ? 4.232 0.434 1.359 1.00 83.94 119 ALA A C 1
ATOM 875 O O . ALA A 1 119 ? 4.970 -0.521 1.133 1.00 83.94 119 ALA A O 1
ATOM 876 N N . ARG A 1 120 ? 3.959 1.360 0.431 1.00 81.50 120 ARG A N 1
ATOM 877 C CA . ARG A 1 120 ? 4.664 1.406 -0.857 1.00 81.50 120 ARG A CA 1
ATOM 878 C C . ARG A 1 120 ? 6.007 2.094 -0.661 1.00 81.50 120 ARG A C 1
ATOM 880 O O . ARG A 1 120 ? 6.047 3.314 -0.551 1.00 81.50 120 ARG A O 1
ATOM 887 N N . ASP A 1 121 ? 7.082 1.326 -0.595 1.00 78.75 121 ASP A N 1
ATOM 888 C CA . ASP A 1 121 ? 8.452 1.817 -0.403 1.00 78.75 121 ASP A CA 1
ATOM 889 C C . ASP A 1 121 ? 9.395 1.469 -1.564 1.00 78.75 121 ASP A C 1
ATOM 891 O O . ASP A 1 121 ? 10.497 2.010 -1.637 1.00 78.75 121 ASP A O 1
ATOM 895 N N . TYR A 1 122 ? 8.947 0.630 -2.499 1.00 79.25 122 TYR A N 1
ATOM 896 C CA . TYR A 1 122 ? 9.766 0.125 -3.590 1.00 79.25 122 TYR A CA 1
ATOM 897 C C . TYR A 1 122 ? 8.954 -0.099 -4.873 1.00 79.25 122 TYR A C 1
ATOM 899 O O . TYR A 1 122 ? 7.758 -0.411 -4.834 1.00 79.25 122 TYR A O 1
ATOM 907 N N . ASP A 1 123 ? 9.634 0.055 -6.008 1.00 79.00 123 ASP A N 1
ATOM 908 C CA . ASP A 1 123 ? 9.161 -0.300 -7.342 1.00 79.00 123 ASP A CA 1
ATOM 909 C C . ASP A 1 123 ? 10.257 -1.126 -8.022 1.00 79.00 123 ASP A C 1
ATOM 911 O O . ASP A 1 123 ? 11.412 -0.704 -8.052 1.00 79.00 123 ASP A O 1
ATOM 915 N N . ALA A 1 124 ? 9.902 -2.315 -8.510 1.00 82.50 124 ALA A N 1
ATOM 916 C CA . ALA A 1 124 ? 10.846 -3.261 -9.105 1.00 82.50 124 ALA A CA 1
ATOM 917 C C . ALA A 1 124 ? 11.112 -2.976 -10.588 1.00 82.50 124 ALA A C 1
ATOM 919 O O . ALA A 1 124 ? 12.035 -3.540 -11.173 1.00 82.50 124 ALA A O 1
ATOM 920 N N . GLU A 1 125 ? 10.296 -2.126 -11.214 1.00 83.81 125 GLU A N 1
ATOM 921 C CA . GLU A 1 125 ? 10.391 -1.841 -12.642 1.00 83.81 125 GLU A CA 1
ATOM 922 C C . GLU A 1 125 ? 11.760 -1.260 -13.065 1.00 83.81 125 GLU A C 1
ATOM 924 O O . GLU A 1 125 ? 12.300 -1.714 -14.078 1.00 83.81 125 GLU A O 1
ATOM 929 N N . PRO A 1 126 ? 12.393 -0.332 -12.312 1.00 83.94 126 PRO A N 1
ATOM 930 C CA . PRO A 1 126 ? 13.742 0.139 -12.625 1.00 83.94 126 PRO A CA 1
ATOM 931 C C . PRO A 1 126 ? 14.781 -0.984 -12.665 1.00 83.94 126 PRO A C 1
ATOM 933 O O . PRO A 1 126 ? 15.577 -1.031 -13.602 1.00 83.94 126 PRO A O 1
ATOM 936 N N . ASP A 1 127 ? 14.741 -1.891 -11.685 1.00 84.12 127 ASP A N 1
ATOM 937 C CA . ASP A 1 127 ? 15.703 -2.989 -11.555 1.00 84.12 127 ASP A CA 1
ATOM 938 C C . ASP A 1 127 ? 15.506 -4.026 -12.669 1.00 84.12 127 ASP A C 1
ATOM 940 O O . ASP A 1 127 ? 16.478 -4.511 -13.247 1.00 84.12 127 ASP A O 1
ATOM 944 N N . TYR A 1 128 ? 14.250 -4.292 -13.047 1.00 87.75 128 TYR A N 1
ATOM 945 C CA . TYR A 1 128 ? 13.926 -5.109 -14.215 1.00 87.75 128 TYR A CA 1
ATOM 946 C C . TYR A 1 128 ? 14.549 -4.536 -15.492 1.00 87.75 128 TYR A C 1
ATOM 948 O O . TYR A 1 128 ? 15.210 -5.253 -16.241 1.00 87.75 128 TYR A O 1
ATOM 956 N N . TRP A 1 129 ? 14.374 -3.238 -15.750 1.00 90.12 129 TRP A N 1
ATOM 957 C CA . TRP A 1 129 ? 14.936 -2.628 -16.954 1.00 90.12 129 TRP A CA 1
ATOM 958 C C . TRP A 1 129 ? 16.465 -2.518 -16.913 1.00 90.12 129 TRP A C 1
ATOM 960 O O . TRP A 1 129 ? 17.106 -2.592 -17.964 1.00 90.12 129 TRP A O 1
ATOM 970 N N . ASP A 1 130 ? 17.058 -2.373 -15.725 1.00 88.69 130 ASP A N 1
ATOM 971 C CA . ASP A 1 130 ? 18.503 -2.504 -15.521 1.00 88.69 130 ASP A CA 1
ATOM 972 C C . ASP A 1 130 ? 18.994 -3.903 -15.953 1.00 88.69 130 ASP A C 1
ATOM 974 O O . ASP A 1 130 ? 19.927 -4.004 -16.754 1.00 88.69 130 ASP A O 1
ATOM 978 N N . GLU A 1 131 ? 18.311 -4.972 -15.533 1.00 90.44 131 GLU A N 1
ATOM 979 C CA . GLU A 1 131 ? 18.635 -6.352 -15.921 1.00 90.44 131 GLU A CA 1
ATOM 980 C C . GLU A 1 131 ? 18.430 -6.603 -17.426 1.00 90.44 131 GLU A C 1
ATOM 982 O O . GLU A 1 131 ? 19.267 -7.240 -18.074 1.00 90.44 131 GLU A O 1
ATOM 987 N N . VAL A 1 132 ? 17.353 -6.069 -18.015 1.00 92.06 132 VAL A N 1
ATOM 988 C CA . VAL A 1 132 ? 17.090 -6.181 -19.460 1.00 92.06 132 VAL A CA 1
ATOM 989 C C . VAL A 1 132 ? 18.201 -5.518 -20.274 1.00 92.06 132 VAL A C 1
ATOM 991 O O . VAL A 1 132 ? 18.622 -6.083 -21.282 1.00 92.06 132 VAL A O 1
ATOM 994 N N . LEU A 1 133 ? 18.701 -4.348 -19.857 1.00 90.19 133 LEU A N 1
ATOM 995 C CA . LEU A 1 133 ? 19.819 -3.684 -20.539 1.00 90.19 133 LEU A CA 1
ATOM 996 C C . LEU A 1 133 ? 21.126 -4.463 -20.417 1.00 90.19 133 LEU A C 1
ATOM 998 O O . LEU A 1 133 ? 21.884 -4.519 -21.386 1.00 90.19 133 LEU A O 1
ATOM 1002 N N . GLU A 1 134 ? 21.399 -5.052 -19.252 1.00 91.62 134 GLU A N 1
ATOM 1003 C CA . GLU A 1 134 ? 22.607 -5.850 -19.026 1.00 91.62 134 GLU A CA 1
ATOM 1004 C C . GLU A 1 134 ? 22.654 -7.083 -19.939 1.00 91.62 134 GLU A C 1
ATOM 1006 O O . GLU A 1 134 ? 23.703 -7.409 -20.501 1.00 91.62 134 GLU A O 1
ATOM 1011 N N . HIS A 1 135 ? 21.502 -7.725 -20.140 1.00 92.31 135 HIS A N 1
ATOM 1012 C CA . HIS A 1 135 ? 21.364 -8.927 -20.962 1.00 92.31 135 HIS A CA 1
ATOM 1013 C C . HIS A 1 135 ? 21.005 -8.639 -22.425 1.00 92.31 135 HIS A C 1
ATOM 1015 O O . HIS A 1 135 ? 20.879 -9.575 -23.221 1.00 92.31 135 HIS A O 1
ATOM 1021 N N . LEU A 1 136 ? 20.845 -7.368 -22.804 1.00 91.25 136 LEU A N 1
ATOM 1022 C CA . LEU A 1 136 ? 20.541 -6.996 -24.177 1.00 91.25 136 LEU A CA 1
ATOM 1023 C C . LEU A 1 136 ? 21.714 -7.372 -25.087 1.00 91.25 136 LEU A C 1
ATOM 1025 O O . LEU A 1 136 ? 22.865 -7.001 -24.835 1.00 91.25 136 LEU A O 1
ATOM 1029 N N . ASP A 1 137 ? 21.416 -8.082 -26.178 1.00 88.56 137 ASP A N 1
ATOM 1030 C CA . ASP A 1 137 ? 22.435 -8.466 -27.153 1.00 88.56 137 ASP A CA 1
ATOM 1031 C C . ASP A 1 137 ? 23.214 -7.226 -27.627 1.00 88.56 137 ASP A C 1
ATOM 1033 O O . ASP A 1 137 ? 22.660 -6.165 -27.932 1.00 88.56 137 ASP A O 1
ATOM 1037 N N . LYS A 1 138 ? 24.538 -7.358 -27.716 1.00 80.94 138 LYS A N 1
ATOM 1038 C CA . LYS A 1 138 ? 25.414 -6.316 -28.262 1.00 80.94 138 LYS A CA 1
ATOM 1039 C C . LYS A 1 138 ? 25.119 -6.047 -29.739 1.00 80.94 138 LYS A C 1
ATOM 1041 O O . LYS A 1 138 ? 25.454 -4.968 -30.217 1.00 80.94 138 LYS A O 1
ATOM 1046 N N . GLY A 1 139 ? 24.500 -7.006 -30.432 1.00 83.00 139 GLY A N 1
ATOM 1047 C CA . GLY A 1 139 ? 23.974 -6.857 -31.788 1.00 83.00 139 GLY A CA 1
ATOM 1048 C C . GLY A 1 139 ? 22.560 -6.274 -31.879 1.00 83.00 139 GLY A C 1
ATOM 1049 O O . GLY A 1 139 ? 22.073 -6.104 -32.995 1.00 83.00 139 GLY A O 1
ATOM 1050 N N . ALA A 1 140 ? 21.896 -5.976 -30.753 1.00 85.62 140 ALA A N 1
ATOM 1051 C CA . ALA A 1 140 ? 20.575 -5.355 -30.769 1.00 85.62 140 ALA A CA 1
ATOM 1052 C C . ALA A 1 140 ? 20.625 -4.009 -31.501 1.00 85.62 140 ALA A C 1
ATOM 1054 O O . ALA A 1 140 ? 21.550 -3.212 -31.314 1.00 85.62 140 ALA A O 1
ATOM 1055 N N . ASP A 1 141 ? 19.619 -3.762 -32.335 1.00 90.38 141 ASP A N 1
ATOM 1056 C CA . ASP A 1 141 ? 19.520 -2.523 -33.088 1.00 90.38 141 ASP A CA 1
ATOM 1057 C C . ASP A 1 141 ? 19.345 -1.308 -32.152 1.00 90.38 141 ASP A C 1
ATOM 1059 O O . ASP A 1 141 ? 18.918 -1.413 -30.995 1.00 90.38 141 ASP A O 1
ATOM 1063 N N . ALA A 1 142 ? 19.708 -0.130 -32.664 1.00 89.62 142 ALA A N 1
ATOM 1064 C CA . ALA A 1 142 ? 19.686 1.107 -31.890 1.00 89.62 142 ALA A CA 1
ATOM 1065 C C . ALA A 1 142 ? 18.271 1.509 -31.438 1.00 89.62 142 ALA A C 1
ATOM 1067 O O . ALA A 1 142 ? 18.135 2.156 -30.403 1.00 89.62 142 ALA A O 1
ATOM 1068 N N . GLU A 1 143 ? 17.228 1.117 -32.176 1.00 91.19 143 GLU A N 1
ATOM 1069 C CA . GLU A 1 143 ? 15.839 1.410 -31.815 1.00 91.19 143 GLU A CA 1
ATOM 1070 C C . GLU A 1 143 ? 15.421 0.584 -30.595 1.00 91.19 143 GLU A C 1
ATOM 1072 O O . GLU A 1 143 ? 14.897 1.125 -29.624 1.00 91.19 143 GLU A O 1
ATOM 1077 N N . THR A 1 144 ? 15.708 -0.717 -30.600 1.00 89.62 144 THR A N 1
ATOM 1078 C CA . THR A 1 144 ? 15.425 -1.621 -29.486 1.00 89.62 144 THR A CA 1
ATOM 1079 C C . THR A 1 144 ? 16.160 -1.178 -28.230 1.00 89.62 144 THR A C 1
ATOM 1081 O O . THR A 1 144 ? 15.537 -1.078 -27.175 1.00 89.62 144 THR A O 1
ATOM 1084 N N . ARG A 1 145 ? 17.451 -0.844 -28.339 1.00 90.94 145 ARG A N 1
ATOM 1085 C CA . ARG A 1 145 ? 18.212 -0.304 -27.206 1.00 90.94 145 ARG A CA 1
ATOM 1086 C C . ARG A 1 145 ? 17.618 1.009 -26.694 1.00 90.94 145 ARG A C 1
ATOM 1088 O O . ARG A 1 145 ? 17.413 1.133 -25.492 1.00 90.94 145 ARG A O 1
ATOM 1095 N N . GLY A 1 146 ? 17.282 1.933 -27.596 1.00 91.94 146 GLY A N 1
ATOM 1096 C CA . GLY A 1 146 ? 16.658 3.209 -27.243 1.00 91.9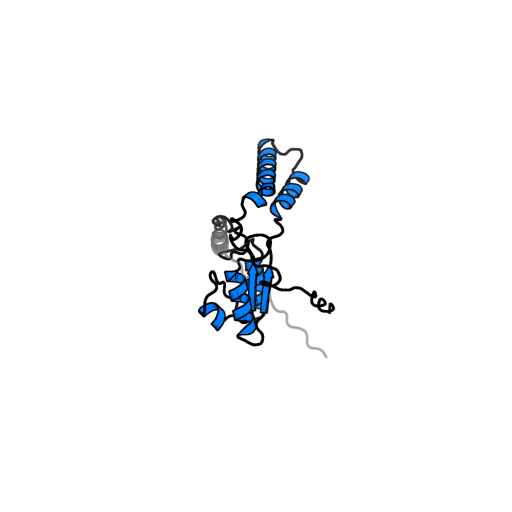4 146 GLY A CA 1
ATOM 1097 C C . GLY A 1 146 ? 15.340 3.030 -26.488 1.00 91.94 146 GLY A C 1
ATOM 1098 O O . GLY A 1 146 ? 15.157 3.628 -25.435 1.00 91.94 146 GLY A O 1
ATOM 1099 N N . ARG A 1 147 ? 14.462 2.125 -26.944 1.00 91.62 147 ARG A N 1
ATOM 1100 C CA . ARG A 1 147 ? 13.196 1.824 -26.249 1.00 91.62 147 ARG A CA 1
ATOM 1101 C C . ARG A 1 147 ? 13.405 1.313 -24.825 1.00 91.62 147 ARG A C 1
ATOM 1103 O O . ARG A 1 147 ? 12.662 1.705 -23.932 1.00 91.62 147 ARG A O 1
ATOM 1110 N N . VAL A 1 148 ? 14.384 0.432 -24.614 1.00 91.69 148 VAL A N 1
ATOM 1111 C CA . VAL A 1 148 ? 14.681 -0.107 -23.277 1.00 91.69 148 VAL A CA 1
ATOM 1112 C C . VAL A 1 148 ? 15.268 0.984 -22.374 1.00 91.69 148 VAL A C 1
ATOM 1114 O O . VAL A 1 148 ? 14.892 1.085 -21.209 1.00 91.69 148 VAL A O 1
ATOM 1117 N N . GLU A 1 149 ? 16.154 1.833 -22.900 1.00 91.62 149 GLU A N 1
ATOM 1118 C CA . GLU A 1 149 ? 16.712 2.970 -22.156 1.00 91.62 149 GLU A CA 1
ATOM 1119 C C . GLU A 1 149 ? 15.635 3.995 -21.767 1.00 91.62 149 GLU A C 1
ATOM 1121 O O . GLU A 1 149 ? 15.620 4.460 -20.623 1.00 91.62 149 GLU A O 1
ATOM 1126 N N . ASP A 1 150 ? 14.708 4.299 -22.679 1.00 91.94 150 ASP A N 1
ATOM 1127 C CA . ASP A 1 150 ? 13.568 5.181 -22.424 1.00 91.94 150 ASP A CA 1
ATOM 1128 C C . ASP A 1 150 ? 12.636 4.590 -21.356 1.00 91.94 150 ASP A C 1
ATOM 1130 O O . ASP A 1 150 ? 12.301 5.280 -20.391 1.00 91.94 150 ASP A O 1
ATOM 1134 N N . ALA A 1 151 ? 12.289 3.302 -21.468 1.00 88.25 151 ALA A N 1
ATOM 1135 C CA . ALA A 1 151 ? 11.457 2.604 -20.486 1.00 88.25 151 ALA A CA 1
ATOM 1136 C C . ALA A 1 151 ? 12.109 2.579 -19.094 1.00 88.25 151 ALA A C 1
ATOM 1138 O O . ALA A 1 151 ? 11.464 2.886 -18.092 1.00 88.25 151 ALA A O 1
ATOM 1139 N N . ARG A 1 152 ? 13.419 2.317 -19.021 1.00 89.75 152 ARG A N 1
ATOM 1140 C CA . ARG A 1 152 ? 14.182 2.383 -17.767 1.00 89.75 152 ARG A CA 1
ATOM 1141 C C . ARG A 1 152 ? 14.142 3.768 -17.138 1.00 89.75 152 ARG A C 1
ATOM 1143 O O . ARG A 1 152 ? 14.004 3.895 -15.921 1.00 89.75 152 ARG A O 1
ATOM 1150 N N . LYS A 1 153 ? 14.341 4.811 -17.946 1.00 89.00 153 LYS A N 1
ATOM 1151 C CA . LYS A 1 153 ? 14.319 6.192 -17.463 1.00 89.00 153 LYS A CA 1
ATOM 1152 C C . LYS A 1 153 ? 12.941 6.527 -16.903 1.00 89.00 153 LYS A C 1
ATOM 1154 O O . LYS A 1 153 ? 12.845 7.006 -15.780 1.00 89.00 153 LYS A O 1
ATOM 1159 N N . GLU A 1 154 ? 11.895 6.199 -17.649 1.00 86.44 154 GLU A N 1
ATOM 1160 C CA . GLU A 1 154 ? 10.516 6.400 -17.226 1.00 86.44 154 GLU A CA 1
ATOM 1161 C C . GLU A 1 154 ? 10.166 5.626 -15.937 1.00 86.44 154 GLU A C 1
ATOM 1163 O O . GLU A 1 154 ? 9.407 6.129 -15.101 1.00 86.44 154 GLU A O 1
ATOM 1168 N N . ALA A 1 155 ? 10.713 4.420 -15.762 1.00 84.62 155 ALA A N 1
ATOM 1169 C CA . ALA A 1 155 ? 10.536 3.624 -14.553 1.00 84.62 155 ALA A CA 1
ATOM 1170 C C . ALA A 1 155 ? 11.229 4.260 -13.340 1.00 84.62 155 ALA A C 1
ATOM 1172 O O . ALA A 1 155 ? 10.691 4.239 -12.239 1.00 84.62 155 ALA A O 1
ATOM 1173 N N . ARG A 1 156 ? 12.407 4.874 -13.510 1.00 84.94 156 ARG A N 1
ATOM 1174 C CA . ARG A 1 156 ? 13.124 5.554 -12.410 1.00 84.94 156 ARG A CA 1
ATOM 1175 C C . ARG A 1 156 ? 12.358 6.749 -11.847 1.00 84.94 156 ARG A C 1
ATOM 1177 O O . ARG A 1 156 ? 12.457 7.017 -10.651 1.00 84.94 156 ARG A O 1
ATOM 1184 N N . ASP A 1 157 ? 11.536 7.385 -12.673 1.00 82.44 157 ASP A N 1
ATOM 1185 C CA . ASP A 1 157 ? 10.687 8.512 -12.284 1.00 82.44 157 ASP A CA 1
ATOM 1186 C C . ASP A 1 157 ? 9.353 8.056 -11.637 1.00 82.44 157 ASP A C 1
ATOM 1188 O O . ASP A 1 157 ? 8.412 8.840 -11.491 1.00 82.44 157 ASP A O 1
ATOM 1192 N N . TRP A 1 158 ? 9.236 6.792 -11.199 1.00 79.00 158 TRP A N 1
ATOM 1193 C CA . TRP A 1 158 ? 8.010 6.240 -10.596 1.00 79.00 158 TRP A CA 1
ATOM 1194 C C . TRP A 1 158 ? 7.510 7.011 -9.368 1.00 79.00 158 TRP A C 1
ATOM 1196 O O . TRP A 1 158 ? 6.304 7.058 -9.108 1.00 79.00 158 TRP A O 1
ATOM 1206 N N . VAL A 1 159 ? 8.419 7.635 -8.611 1.00 75.69 159 VAL A N 1
ATOM 1207 C CA . VAL A 1 159 ? 8.080 8.453 -7.436 1.00 75.69 159 VAL A CA 1
ATOM 1208 C C . VAL A 1 159 ? 7.273 9.686 -7.847 1.00 75.69 159 VAL A C 1
ATOM 1210 O O . VAL A 1 159 ? 6.368 10.093 -7.123 1.00 75.69 159 VAL A O 1
ATOM 1213 N N . GLU A 1 160 ? 7.531 10.256 -9.026 1.00 79.00 160 GLU A N 1
ATOM 1214 C CA . GLU A 1 160 ? 6.788 11.413 -9.542 1.00 79.00 160 GLU A CA 1
ATOM 1215 C C . GLU A 1 160 ? 5.362 11.044 -9.969 1.00 79.00 160 GLU A C 1
ATOM 1217 O O . GLU A 1 160 ? 4.455 11.878 -9.940 1.00 79.00 160 GLU A O 1
ATOM 1222 N N . LYS A 1 161 ? 5.152 9.771 -10.316 1.00 78.25 161 LYS A N 1
ATOM 1223 C CA . LYS A 1 161 ? 3.854 9.205 -10.705 1.00 78.25 161 LYS A CA 1
ATOM 1224 C C . LYS A 1 161 ? 2.994 8.799 -9.507 1.00 78.25 161 LYS A C 1
ATOM 1226 O O . LYS A 1 161 ? 1.851 8.375 -9.689 1.00 78.25 161 LYS A O 1
ATOM 1231 N N . LEU A 1 162 ? 3.523 8.904 -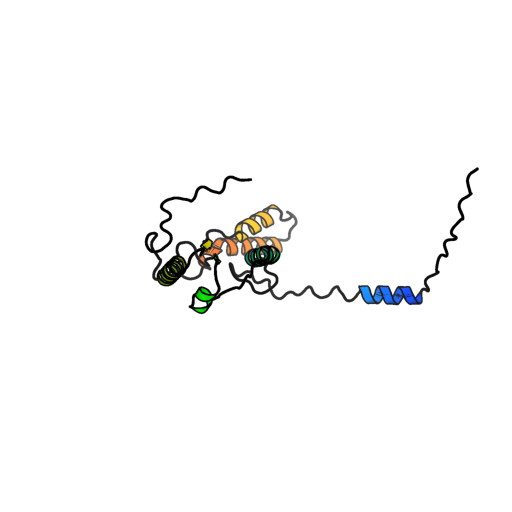8.285 1.00 78.12 162 LEU A N 1
ATOM 1232 C CA . LEU A 1 162 ? 2.773 8.581 -7.078 1.00 78.12 162 LEU A CA 1
ATOM 1233 C C . LEU A 1 162 ? 1.532 9.475 -6.931 1.00 78.12 162 LEU A C 1
ATOM 1235 O O . LEU A 1 162 ? 1.561 10.662 -7.276 1.00 78.12 162 LEU A O 1
ATOM 1239 N N . PRO A 1 163 ? 0.439 8.946 -6.348 1.00 78.19 163 PRO A N 1
ATOM 1240 C CA . PRO A 1 163 ? -0.679 9.780 -5.947 1.00 78.19 163 PRO A CA 1
ATOM 1241 C C . PRO A 1 163 ? -0.194 10.885 -5.011 1.00 78.19 163 PRO A C 1
ATOM 1243 O O . PRO A 1 163 ? 0.737 10.699 -4.222 1.00 78.19 163 PRO A O 1
ATOM 1246 N N . ARG A 1 164 ? -0.876 12.033 -5.045 1.00 76.38 164 ARG A N 1
ATOM 1247 C CA . ARG A 1 164 ? -0.605 13.102 -4.081 1.00 76.38 164 ARG A CA 1
ATOM 1248 C C . ARG A 1 164 ? -0.746 12.555 -2.667 1.00 76.38 164 ARG A C 1
ATOM 1250 O O . ARG A 1 164 ? -1.756 11.929 -2.346 1.00 76.38 164 ARG A O 1
ATOM 1257 N N . LEU A 1 165 ? 0.251 12.842 -1.835 1.00 74.25 165 LEU A N 1
ATOM 1258 C CA . LEU A 1 165 ? 0.211 12.465 -0.430 1.00 74.25 165 LEU A CA 1
ATOM 1259 C C . LEU A 1 165 ? -1.037 13.055 0.249 1.00 74.25 165 LEU A C 1
ATOM 1261 O O . LEU A 1 165 ? -1.479 14.152 -0.125 1.00 74.25 165 LEU A O 1
ATOM 1265 N N . PRO A 1 166 ? -1.594 12.363 1.259 1.00 77.69 166 PRO A N 1
ATOM 1266 C CA . PRO A 1 166 ? -2.694 12.895 2.047 1.00 77.69 166 PRO A CA 1
ATOM 1267 C C . PRO A 1 166 ? -2.350 14.272 2.622 1.00 77.69 166 PRO A C 1
ATOM 1269 O O . PRO A 1 166 ? -1.233 14.494 3.094 1.00 77.69 166 PRO A O 1
ATOM 1272 N N . LYS A 1 167 ? -3.326 15.191 2.618 1.00 79.31 167 LYS A N 1
ATOM 1273 C CA . LYS A 1 167 ? -3.157 16.536 3.203 1.00 79.31 167 LYS A CA 1
ATOM 1274 C C . LYS A 1 167 ? -2.851 16.467 4.699 1.00 79.31 167 LYS A C 1
ATOM 1276 O O . LYS A 1 167 ? -2.063 17.257 5.204 1.00 79.31 167 LYS A O 1
ATOM 1281 N N . GLU A 1 168 ? -3.473 15.511 5.383 1.00 85.81 168 GLU A N 1
ATOM 1282 C CA . GLU A 1 168 ? -3.338 15.286 6.817 1.00 85.81 168 GLU A CA 1
ATOM 1283 C C . GLU A 1 168 ? -2.904 13.841 7.052 1.00 85.81 168 GLU A C 1
ATOM 1285 O O . GLU A 1 168 ? -3.715 12.916 7.027 1.00 85.81 168 GLU A O 1
ATOM 1290 N N . ARG A 1 169 ? -1.601 13.640 7.253 1.00 84.62 169 ARG A N 1
ATOM 1291 C CA . ARG A 1 169 ? -1.045 12.328 7.598 1.00 84.62 169 ARG A CA 1
ATOM 1292 C C . ARG A 1 169 ? -1.199 12.059 9.087 1.00 84.62 169 ARG A C 1
ATOM 1294 O O . ARG A 1 169 ? -1.071 12.981 9.896 1.00 84.62 169 ARG A O 1
ATOM 1301 N N . ALA A 1 170 ? -1.456 10.805 9.427 1.00 84.88 170 ALA A N 1
ATOM 1302 C CA . ALA A 1 170 ? -1.407 10.351 10.805 1.00 84.88 170 ALA A CA 1
ATOM 1303 C C . ALA A 1 170 ? 0.021 10.439 11.364 1.00 84.88 170 ALA A C 1
ATOM 1305 O O . ALA A 1 170 ? 0.999 10.285 10.625 1.00 84.88 170 ALA A O 1
ATOM 1306 N N . THR A 1 171 ? 0.139 10.725 12.658 1.00 79.81 171 THR A N 1
ATOM 1307 C CA . THR A 1 171 ? 1.397 10.587 13.403 1.00 79.81 171 THR A CA 1
ATOM 1308 C C . THR A 1 171 ? 1.539 9.157 13.934 1.00 79.81 171 THR A C 1
ATOM 1310 O O . THR A 1 171 ? 0.544 8.438 13.959 1.00 79.81 171 THR A O 1
ATOM 1313 N N . PRO A 1 172 ? 2.730 8.713 14.376 1.00 69.75 172 PRO A N 1
ATOM 1314 C CA . PRO A 1 172 ? 2.884 7.406 15.024 1.00 69.75 172 PRO A CA 1
ATOM 1315 C C . PRO A 1 172 ? 1.939 7.187 16.219 1.00 69.75 172 PRO A C 1
ATOM 1317 O O . PRO A 1 172 ? 1.556 6.067 16.526 1.00 69.75 172 PRO A O 1
ATOM 1320 N N . GLU A 1 1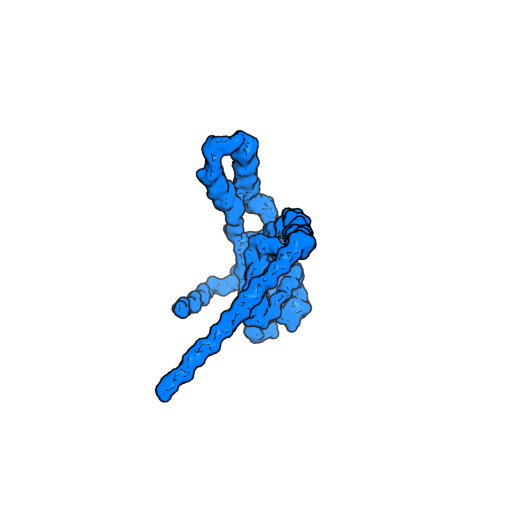73 ? 1.535 8.256 16.902 1.00 71.44 173 GLU A N 1
ATOM 1321 C CA . GLU A 1 173 ? 0.571 8.194 18.004 1.00 71.44 173 GLU A CA 1
ATOM 1322 C C . GLU A 1 173 ? -0.873 8.038 17.500 1.00 71.44 173 GLU A C 1
ATOM 1324 O O . GLU A 1 173 ? -1.670 7.344 18.128 1.00 71.44 173 GLU A O 1
ATOM 1329 N N . ASP A 1 174 ? -1.200 8.647 16.354 1.00 69.06 174 ASP A N 1
ATOM 1330 C CA . ASP A 1 174 ? -2.489 8.488 15.661 1.00 69.06 174 ASP A CA 1
ATOM 1331 C C . ASP A 1 174 ? -2.588 7.129 14.928 1.00 69.06 174 ASP A C 1
ATOM 1333 O O . ASP A 1 174 ? -3.680 6.663 14.597 1.00 69.06 174 ASP A O 1
ATOM 1337 N N . TRP A 1 175 ? -1.442 6.523 14.609 1.00 70.19 175 TRP A N 1
ATOM 1338 C CA . TRP A 1 175 ? -1.290 5.409 13.681 1.00 70.19 175 TRP A CA 1
ATOM 1339 C C . TRP A 1 175 ? -0.141 4.502 14.100 1.00 70.19 175 TRP A C 1
ATOM 1341 O O . TRP A 1 175 ? 1.004 4.922 13.998 1.00 70.19 175 TRP A O 1
ATOM 1351 N N . PHE A 1 176 ? -0.442 3.256 14.490 1.00 62.62 176 PHE A N 1
ATOM 1352 C CA . PHE A 1 176 ? 0.541 2.249 14.913 1.00 62.62 176 PHE A CA 1
ATOM 1353 C C . PHE A 1 176 ? 1.725 2.873 15.666 1.00 62.62 176 PHE A C 1
ATOM 1355 O O . PHE A 1 176 ? 2.806 3.076 15.105 1.00 62.62 176 PHE A O 1
ATOM 1362 N N . ALA A 1 177 ? 1.545 3.129 16.961 1.00 52.22 177 ALA A N 1
ATOM 1363 C CA . ALA A 1 177 ? 2.681 3.345 17.839 1.00 52.22 177 ALA A CA 1
ATOM 1364 C C . ALA A 1 177 ? 3.455 2.018 17.894 1.00 52.22 177 ALA A C 1
ATOM 1366 O O . ALA A 1 177 ? 3.191 1.165 18.738 1.00 52.22 177 ALA A O 1
ATOM 1367 N N . VAL A 1 178 ? 4.363 1.790 16.940 1.00 47.78 178 VAL A N 1
ATOM 1368 C CA . VAL A 1 178 ? 5.291 0.657 16.961 1.00 47.78 178 VAL A CA 1
ATOM 1369 C C . VAL A 1 178 ? 6.336 0.985 18.019 1.00 47.78 178 VAL A C 1
ATOM 1371 O O . VAL A 1 178 ? 7.459 1.370 17.710 1.00 47.78 178 VAL A O 1
ATOM 1374 N N . THR A 1 179 ? 5.945 0.935 19.290 1.00 43.00 179 THR A N 1
ATOM 1375 C CA . THR A 1 179 ? 6.887 1.139 20.390 1.00 43.00 179 THR A CA 1
ATOM 1376 C C . THR A 1 179 ? 7.775 -0.084 20.576 1.00 43.00 179 THR A C 1
ATOM 1378 O O . THR A 1 179 ? 8.901 0.073 21.032 1.00 43.00 179 THR A O 1
ATOM 1381 N N . GLU A 1 180 ? 7.335 -1.271 20.138 1.00 42.56 180 GLU A N 1
ATOM 1382 C CA . GLU A 1 180 ? 8.172 -2.470 20.065 1.00 42.56 180 GLU A CA 1
ATOM 1383 C C . GLU A 1 180 ? 7.792 -3.326 18.840 1.00 42.56 180 GLU A C 1
ATOM 1385 O O . GLU A 1 180 ? 6.612 -3.645 18.661 1.00 42.56 180 GLU A O 1
ATOM 1390 N N . PRO A 1 181 ? 8.745 -3.714 17.970 1.00 43.41 181 PRO A N 1
ATOM 1391 C CA . PRO A 1 181 ? 8.497 -4.761 16.988 1.00 43.41 181 PRO A CA 1
ATOM 1392 C C . PRO A 1 181 ? 8.131 -6.051 17.729 1.00 43.41 181 PRO A C 1
ATOM 1394 O O . PRO A 1 181 ? 8.879 -6.504 18.595 1.00 43.41 181 PRO A O 1
ATOM 1397 N N . SER A 1 182 ? 6.997 -6.666 17.386 1.00 48.59 182 SER A N 1
ATOM 1398 C CA . SER A 1 182 ? 6.700 -8.020 17.851 1.00 48.59 182 SER A CA 1
ATOM 1399 C C . SER A 1 182 ? 7.849 -8.929 17.424 1.00 48.59 182 SER A C 1
ATOM 1401 O O . SER A 1 182 ? 8.177 -8.961 16.234 1.00 48.59 182 SER A O 1
ATOM 1403 N N . THR A 1 183 ? 8.457 -9.650 18.370 1.00 41.22 183 THR A N 1
ATOM 1404 C CA . THR A 1 183 ? 9.486 -10.649 18.068 1.00 41.22 183 THR A CA 1
ATOM 1405 C C . THR A 1 183 ? 8.973 -11.531 16.930 1.00 41.22 183 THR A C 1
ATOM 1407 O O . THR A 1 183 ? 7.894 -12.115 17.084 1.00 41.22 183 THR A O 1
ATOM 1410 N N . PRO A 1 184 ? 9.669 -11.595 15.777 1.00 45.00 184 PRO A N 1
ATOM 1411 C CA . PRO A 1 184 ? 9.213 -12.409 14.663 1.00 45.00 184 PRO A CA 1
ATOM 1412 C C . PRO A 1 184 ? 8.999 -13.841 15.164 1.00 45.00 184 PRO A C 1
ATOM 1414 O O . PRO A 1 184 ? 9.788 -14.304 15.998 1.00 45.00 184 PRO A O 1
ATOM 1417 N N . PRO A 1 185 ? 7.934 -14.536 14.720 1.00 42.47 185 PRO A N 1
ATOM 1418 C CA . PRO A 1 185 ? 7.707 -15.912 15.130 1.00 42.47 185 PRO A CA 1
ATOM 1419 C C . PRO A 1 185 ? 8.985 -16.703 14.869 1.00 42.47 185 PRO A C 1
ATOM 1421 O O . PRO A 1 185 ? 9.547 -16.639 13.772 1.00 42.47 185 PRO A O 1
ATOM 1424 N N . ALA A 1 186 ? 9.472 -17.388 15.906 1.00 41.72 186 ALA A N 1
ATOM 1425 C CA . ALA A 1 186 ? 10.619 -18.266 15.774 1.00 41.72 186 ALA A CA 1
ATOM 1426 C C . ALA A 1 186 ? 10.292 -19.262 14.659 1.00 41.72 186 ALA A C 1
ATOM 1428 O O . ALA A 1 186 ? 9.294 -19.980 14.731 1.00 41.72 186 ALA A O 1
ATOM 1429 N N . VAL A 1 187 ? 11.088 -19.198 13.594 1.00 47.84 187 VAL A N 1
ATOM 1430 C CA . VAL A 1 187 ? 10.961 -20.030 12.400 1.00 47.84 187 VAL A CA 1
ATOM 1431 C C . VAL A 1 187 ? 10.801 -21.491 12.838 1.00 47.84 187 VAL A C 1
ATOM 1433 O O . VAL A 1 187 ? 11.571 -21.954 13.682 1.00 47.84 187 VAL A O 1
ATOM 1436 N N . CYS A 1 188 ? 9.776 -22.175 12.320 1.00 41.22 188 CYS A N 1
ATOM 1437 C CA . CYS A 1 188 ? 9.621 -23.623 12.481 1.00 41.22 188 CYS A CA 1
ATOM 1438 C C . CYS A 1 188 ? 10.687 -24.379 11.685 1.00 41.22 188 CYS A C 1
ATOM 1440 O O . CYS A 1 188 ? 10.970 -23.950 10.542 1.00 41.22 188 CYS A O 1
#

Radius of gyration: 28.04 Å; chains: 1; bounding box: 46×96×63 Å

Foldseek 3Di:
DDDDDDDDDDDDDDDDPVVVVVVVVVVPPPPPPPPDPDAPAQAPDDDPPHPHCNPVVQVVCVVVVDDDDDDPDLDVVCLVPDQEAEAEDLAADFAALVVLQSVVCSVPVDPNRYYHYHGPPDDCQLVVLVVCLVPPDPPDDPVVNVVSVVSNVVSVCVNVVGDDGHPHGDDCVSHVVCVDDDDPPDDD

Secondary structure (DSSP, 8-state):
-PPPPPPPP-------HHHHHHHHHHSSSSS-----------TT--SSS-SSHHHHHHHHHHHTT------SS--HHHHHH-SEEEEE-SSSSS-BHHHHHHHHHHHHHSTT-EEEEE-----SHHHHHHHHHHTS-TT--HHHHHHHHHHHHHHHGGGTTSPPPPSSBPPTTTS---SSPPPPPPP-

Sequence (188 aa):
MAPRPGRCAAGAARLSAKTAAAVLLALGVGAQSGCSPGVETTYGFSRGESINGTGAFAELLRARGHIVRSAYRLNDEVKGWADVIVRFAPSPGPPEKKE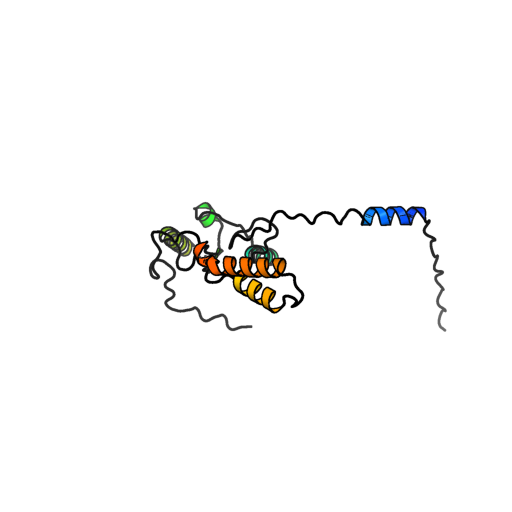AAWYTDWLTDGEGRCAIYVARDYDAEPDYWDEVLEHLDKGADAETRGRVEDARKEARDWVEKLPRLPKERATPEDWFAVTEPSTPPAVC

pLDDT: mean 72.38, std 21.06, range [32.59, 96.81]